Protein AF-A0A484F8A1-F1 (afdb_monomer)

Solvent-accessible surface area (backbone atoms only — not comparable to full-atom values): 13720 Å² total; per-residue (Å²): 109,64,67,58,52,52,53,48,38,52,53,47,53,49,51,36,53,50,44,51,51,52,30,53,51,51,46,53,51,48,52,54,50,52,56,52,50,51,54,60,53,71,74,47,90,86,68,58,71,67,58,56,51,26,51,52,51,24,50,52,27,41,50,55,15,43,53,35,31,53,59,48,68,57,75,81,85,77,60,71,76,78,63,71,55,65,76,72,54,95,86,49,52,84,75,44,40,72,45,35,31,24,49,88,46,28,66,60,50,51,51,50,49,26,51,75,77,43,76,60,70,64,82,82,52,72,68,50,40,54,50,37,40,50,39,26,57,48,14,41,51,35,42,55,28,44,55,32,42,52,53,18,49,53,26,43,52,53,18,58,48,35,48,53,53,48,49,51,52,53,52,52,54,50,52,55,57,51,48,55,72,71,68,75,62,77,72,80,72,89,57,76,66,61,58,61,52,56,55,54,54,59,69,71,39,96,69,71,70,62,64,80,80,72,61,91,80,69,82,89,78,80,86,78,82,82,76,85,86,84,81,89,77,91,76,135

Structure (mmCIF, N/CA/C/O backbone):
data_AF-A0A484F8A1-F1
#
_entry.id   AF-A0A484F8A1-F1
#
loop_
_atom_site.group_PDB
_atom_site.id
_atom_site.type_symbol
_atom_site.label_atom_id
_atom_site.label_alt_id
_atom_site.label_comp_id
_atom_site.label_asym_id
_atom_site.label_entity_id
_atom_site.label_seq_id
_atom_site.pdbx_PDB_ins_code
_atom_site.Cartn_x
_atom_site.Cartn_y
_atom_site.Cartn_z
_atom_site.occupancy
_atom_site.B_iso_or_equiv
_atom_site.auth_seq_id
_atom_site.auth_comp_id
_atom_site.auth_asym_id
_atom_site.auth_atom_id
_atom_site.pdbx_PDB_model_num
ATOM 1 N N . MET A 1 1 ? -21.074 -7.058 22.975 1.00 90.38 1 MET A N 1
ATOM 2 C CA . MET A 1 1 ? -20.179 -5.948 22.570 1.00 90.38 1 MET A CA 1
ATOM 3 C C . MET A 1 1 ? -18.724 -6.380 22.478 1.00 90.38 1 MET A C 1
ATOM 5 O O . MET A 1 1 ? -18.121 -6.195 21.430 1.00 90.38 1 MET A O 1
ATOM 9 N N . ARG A 1 2 ? -18.159 -6.974 23.534 1.00 92.31 2 ARG A N 1
ATOM 10 C CA . ARG A 1 2 ? -16.760 -7.423 23.547 1.00 92.31 2 ARG A CA 1
ATOM 11 C C . ARG A 1 2 ? -16.376 -8.299 22.351 1.00 92.31 2 ARG A C 1
ATOM 13 O O . ARG A 1 2 ? -15.391 -8.006 21.684 1.00 92.31 2 ARG A O 1
ATOM 20 N N . ASP A 1 3 ? -17.181 -9.309 22.032 1.00 93.75 3 ASP A N 1
ATOM 21 C CA . ASP A 1 3 ? -16.898 -10.210 20.903 1.00 93.75 3 ASP A CA 1
ATOM 22 C C . ASP A 1 3 ? -16.851 -9.468 19.564 1.00 93.75 3 ASP A C 1
ATOM 24 O O . ASP A 1 3 ? -15.977 -9.720 18.740 1.00 93.75 3 ASP A O 1
ATOM 28 N N . PHE A 1 4 ? -17.739 -8.488 19.374 1.00 93.62 4 PHE A N 1
ATOM 29 C CA . PHE A 1 4 ? -17.747 -7.628 18.191 1.00 93.62 4 PHE A CA 1
ATOM 30 C C . PHE A 1 4 ? -16.457 -6.805 18.078 1.00 93.62 4 PHE A C 1
ATOM 32 O O . PHE A 1 4 ? -15.858 -6.734 17.002 1.00 93.62 4 PHE A O 1
ATOM 39 N N . LEU A 1 5 ? -15.990 -6.216 19.185 1.00 95.25 5 LEU A N 1
ATOM 40 C CA . LEU A 1 5 ? -14.725 -5.478 19.213 1.00 95.25 5 LEU A CA 1
ATOM 41 C C . LEU A 1 5 ? -13.543 -6.399 18.894 1.00 95.25 5 LEU A C 1
ATOM 43 O O . LEU A 1 5 ? -12.718 -6.047 18.055 1.00 95.25 5 LEU A O 1
ATOM 47 N N . TYR A 1 6 ? -13.490 -7.600 19.475 1.00 96.38 6 TYR A N 1
ATOM 48 C CA . TYR A 1 6 ? -12.442 -8.580 19.164 1.00 96.38 6 TYR A CA 1
ATOM 49 C C . TYR A 1 6 ? -12.437 -9.001 17.690 1.00 96.38 6 TYR A C 1
ATOM 51 O O . TYR A 1 6 ? -11.374 -9.049 17.068 1.00 96.38 6 TYR A O 1
ATOM 59 N N . GLN A 1 7 ? -13.605 -9.275 17.108 1.00 96.38 7 GLN A N 1
ATOM 60 C CA . GLN A 1 7 ? -13.716 -9.620 15.688 1.00 96.38 7 GLN A CA 1
ATOM 61 C C . GLN A 1 7 ? -13.251 -8.466 14.794 1.00 96.38 7 GLN A C 1
ATOM 63 O O . GLN A 1 7 ? -12.447 -8.669 13.883 1.00 96.38 7 GLN A O 1
ATOM 68 N N . THR A 1 8 ? -13.695 -7.244 15.095 1.00 95.88 8 THR A N 1
ATOM 69 C CA . THR A 1 8 ? -13.302 -6.041 14.348 1.00 95.88 8 THR A CA 1
ATOM 70 C C . THR A 1 8 ? -11.795 -5.806 14.445 1.00 95.88 8 THR A C 1
ATOM 72 O O . THR A 1 8 ? -11.136 -5.553 13.436 1.00 95.88 8 THR A O 1
ATOM 75 N N . TYR A 1 9 ? -11.228 -5.948 15.643 1.00 96.75 9 TYR A N 1
ATOM 76 C CA . TYR A 1 9 ? -9.794 -5.833 15.884 1.00 96.75 9 TYR A CA 1
ATOM 77 C C . TYR A 1 9 ? -8.986 -6.825 15.041 1.00 96.75 9 TYR A C 1
ATOM 79 O O . TYR A 1 9 ? -8.066 -6.418 14.327 1.00 96.75 9 TYR A O 1
ATOM 87 N N . ASN A 1 10 ? -9.366 -8.105 15.058 1.00 96.69 10 ASN A N 1
ATOM 88 C CA . ASN A 1 10 ? -8.693 -9.144 14.278 1.00 96.69 10 ASN A CA 1
ATOM 89 C C . ASN A 1 10 ? -8.790 -8.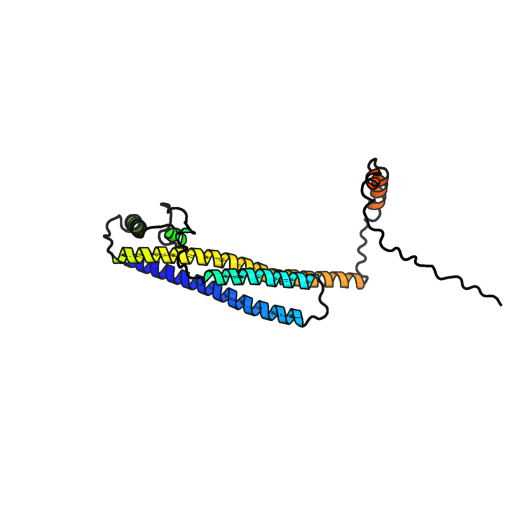881 12.771 1.00 96.69 10 ASN A C 1
ATOM 91 O O . ASN A 1 10 ? -7.785 -8.986 12.066 1.00 96.69 10 ASN A O 1
ATOM 95 N N . MET A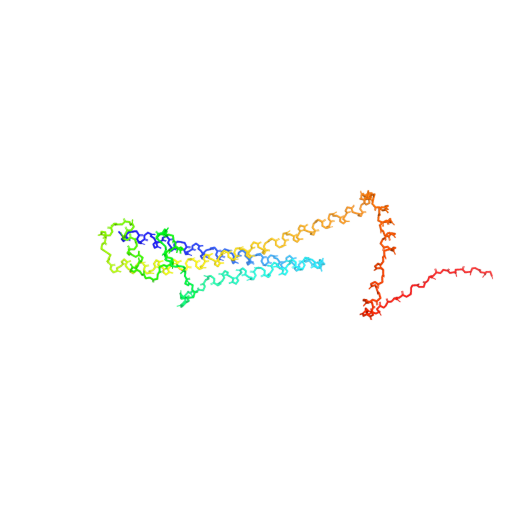 1 11 ? -9.959 -8.456 12.285 1.00 96.56 11 MET A N 1
ATOM 96 C CA . MET A 1 11 ? -10.142 -8.089 10.881 1.00 96.56 11 MET A CA 1
ATOM 97 C C . MET A 1 11 ? -9.236 -6.911 10.479 1.00 96.56 11 MET A C 1
ATOM 99 O O . MET A 1 11 ? -8.653 -6.911 9.394 1.00 96.56 11 MET A O 1
ATOM 103 N N . ILE A 1 12 ? -9.086 -5.897 11.335 1.00 96.12 12 ILE A N 1
ATOM 104 C CA . ILE A 1 12 ? -8.202 -4.754 11.060 1.00 96.12 12 ILE A CA 1
ATOM 105 C C . ILE A 1 12 ? -6.734 -5.190 11.049 1.00 96.12 12 ILE A C 1
ATOM 107 O O . ILE A 1 12 ? -5.985 -4.769 10.165 1.00 96.12 12 ILE A O 1
ATOM 111 N N . LEU A 1 13 ? -6.319 -6.050 11.984 1.00 95.38 13 LEU A N 1
ATOM 112 C CA . LEU A 1 13 ? -4.965 -6.608 11.994 1.00 95.38 13 LEU A CA 1
ATOM 113 C C . LEU A 1 13 ? -4.663 -7.412 10.727 1.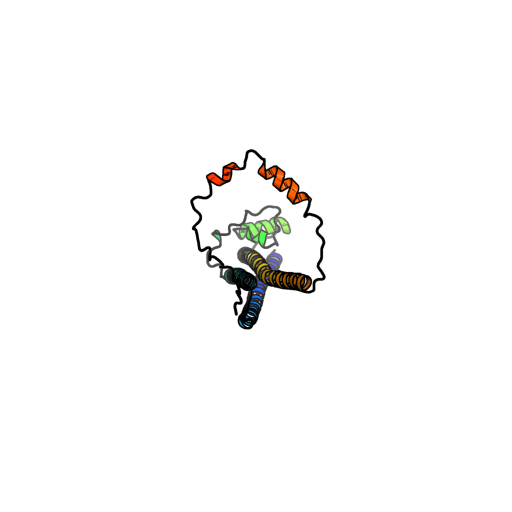00 95.38 13 LEU A C 1
ATOM 115 O O . LEU A 1 13 ? -3.574 -7.289 10.165 1.00 95.38 13 LEU A O 1
ATOM 119 N N . GLU A 1 14 ? -5.616 -8.205 10.247 1.00 96.44 14 GLU A N 1
ATOM 120 C CA . GLU A 1 14 ? -5.471 -8.940 8.991 1.00 96.44 14 GLU A CA 1
ATOM 121 C C . GLU A 1 14 ? -5.297 -7.988 7.801 1.00 96.44 14 GLU A C 1
ATOM 123 O O . GLU A 1 14 ? -4.363 -8.142 7.009 1.00 96.44 14 GLU A O 1
ATOM 128 N N . ARG A 1 15 ? -6.120 -6.934 7.719 1.00 93.88 15 ARG A N 1
ATOM 129 C CA . ARG A 1 15 ? -5.983 -5.901 6.677 1.00 93.88 15 ARG A CA 1
ATOM 130 C C . ARG A 1 15 ? -4.640 -5.173 6.751 1.00 93.88 15 ARG A C 1
ATOM 132 O O . ARG A 1 15 ? -4.076 -4.841 5.708 1.00 93.88 15 ARG A O 1
ATOM 139 N N . LEU A 1 16 ? -4.105 -4.957 7.952 1.00 93.81 16 LEU A N 1
ATOM 140 C CA . LEU A 1 16 ? -2.781 -4.363 8.144 1.00 93.81 16 LEU A CA 1
ATOM 141 C C . LEU A 1 16 ? -1.675 -5.260 7.582 1.00 93.81 16 LEU A C 1
ATOM 143 O O . LEU A 1 16 ? -0.852 -4.789 6.794 1.00 93.81 16 LEU A O 1
ATOM 147 N N . ARG A 1 17 ? -1.700 -6.554 7.921 1.00 94.56 17 ARG A N 1
ATOM 148 C CA . ARG A 1 17 ? -0.752 -7.552 7.395 1.00 94.56 17 ARG A CA 1
ATOM 149 C C . ARG A 1 17 ? -0.836 -7.658 5.876 1.00 94.56 17 ARG A C 1
ATOM 151 O O . ARG A 1 17 ? 0.187 -7.724 5.201 1.00 94.56 17 ARG A O 1
ATOM 158 N N . TYR A 1 18 ? -2.047 -7.619 5.325 1.00 94.00 18 TYR A N 1
ATOM 159 C CA . TYR A 1 18 ? -2.260 -7.638 3.882 1.00 94.00 18 TYR A CA 1
ATOM 160 C C . TYR A 1 18 ? -1.671 -6.399 3.186 1.00 94.00 18 TYR A C 1
ATOM 162 O O . TYR A 1 18 ? -1.029 -6.525 2.142 1.00 94.00 18 TYR A O 1
ATOM 170 N N . ALA A 1 19 ? -1.829 -5.205 3.769 1.00 92.00 19 ALA A N 1
ATOM 171 C CA . ALA A 1 19 ? -1.222 -3.983 3.239 1.00 92.00 19 ALA A CA 1
ATOM 172 C C . ALA A 1 19 ? 0.319 -4.037 3.260 1.00 92.00 19 ALA A C 1
ATOM 174 O O . ALA A 1 19 ? 0.970 -3.585 2.318 1.00 92.00 19 ALA A O 1
ATOM 175 N N . GLU A 1 20 ? 0.917 -4.621 4.299 1.00 92.38 20 GLU A N 1
ATOM 176 C CA . GLU A 1 20 ? 2.369 -4.832 4.370 1.00 92.38 20 GLU A CA 1
ATOM 177 C C . GLU A 1 20 ? 2.848 -5.843 3.326 1.00 92.38 20 GLU A C 1
ATOM 179 O O . GLU A 1 20 ? 3.791 -5.559 2.587 1.00 92.38 20 GLU A O 1
ATOM 184 N N . ALA A 1 21 ? 2.147 -6.972 3.191 1.00 96.00 21 ALA A N 1
ATOM 185 C CA . ALA A 1 21 ? 2.465 -7.997 2.204 1.00 96.00 21 ALA A CA 1
ATOM 186 C C . ALA A 1 21 ? 2.446 -7.447 0.767 1.00 96.00 21 ALA A C 1
ATOM 188 O O . ALA A 1 21 ? 3.351 -7.747 -0.012 1.00 96.00 21 ALA A O 1
ATOM 189 N N . LYS A 1 22 ? 1.473 -6.589 0.421 1.00 93.75 22 LYS A N 1
ATOM 190 C CA . LYS A 1 22 ? 1.425 -5.926 -0.897 1.00 93.75 22 LYS A CA 1
ATOM 191 C C . LYS A 1 22 ? 2.687 -5.128 -1.198 1.00 93.75 22 LYS A C 1
ATOM 193 O O . LYS A 1 22 ? 3.244 -5.263 -2.285 1.00 93.75 22 LYS A O 1
ATOM 198 N N . ASN A 1 23 ? 3.142 -4.311 -0.252 1.00 94.62 23 ASN A N 1
ATOM 199 C CA . ASN A 1 23 ? 4.334 -3.492 -0.460 1.00 94.62 23 ASN A CA 1
ATOM 200 C C . ASN A 1 23 ? 5.599 -4.344 -0.548 1.00 94.62 23 ASN A C 1
ATOM 202 O O . ASN A 1 23 ? 6.454 -4.058 -1.383 1.00 94.62 23 ASN A O 1
ATOM 206 N N . THR A 1 24 ? 5.693 -5.425 0.232 1.00 96.69 24 THR A N 1
ATOM 207 C CA . THR A 1 24 ? 6.789 -6.396 0.100 1.00 96.69 24 THR A CA 1
ATOM 208 C C . THR A 1 24 ? 6.832 -6.989 -1.307 1.00 96.69 24 THR A C 1
ATOM 210 O O . THR A 1 24 ? 7.890 -6.993 -1.931 1.00 96.69 24 THR A O 1
ATOM 213 N N . ILE A 1 25 ? 5.684 -7.416 -1.845 1.00 97.38 25 ILE A N 1
ATOM 214 C CA . ILE A 1 25 ? 5.592 -7.9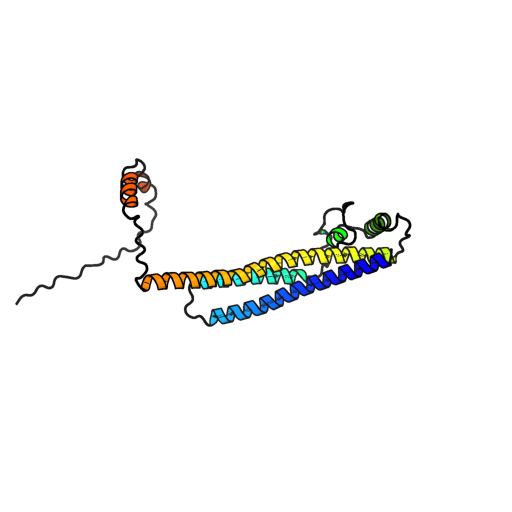67 -3.206 1.00 97.38 25 ILE A CA 1
ATOM 215 C C . ILE A 1 25 ? 6.047 -6.938 -4.248 1.00 97.38 25 ILE A C 1
ATOM 217 O O . ILE A 1 25 ? 6.819 -7.284 -5.141 1.00 97.38 25 ILE A O 1
ATOM 221 N N . ILE A 1 26 ? 5.614 -5.678 -4.126 1.00 96.75 26 ILE A N 1
ATOM 222 C CA . ILE A 1 26 ? 6.028 -4.593 -5.032 1.00 96.75 26 ILE A CA 1
ATOM 223 C C . ILE A 1 26 ? 7.549 -4.405 -4.996 1.00 96.75 26 ILE A C 1
ATOM 225 O O . ILE A 1 26 ? 8.179 -4.337 -6.051 1.00 96.75 26 ILE A O 1
ATOM 229 N N . LEU A 1 27 ? 8.153 -4.371 -3.805 1.00 97.81 27 LEU A N 1
ATOM 230 C CA . LEU A 1 27 ? 9.603 -4.227 -3.652 1.00 97.81 27 LEU A CA 1
ATOM 231 C C . LEU A 1 27 ? 10.365 -5.397 -4.280 1.00 97.81 27 LEU A C 1
ATOM 233 O O . LEU A 1 27 ? 11.326 -5.174 -5.017 1.00 97.81 27 LEU A O 1
ATOM 237 N N . THR A 1 28 ? 9.927 -6.635 -4.035 1.00 98.12 28 THR A N 1
ATOM 238 C CA . THR A 1 28 ? 10.549 -7.828 -4.624 1.00 98.12 28 THR A CA 1
ATOM 239 C C . THR A 1 28 ? 10.435 -7.819 -6.147 1.00 98.12 28 THR A C 1
ATOM 241 O O . THR A 1 28 ? 11.433 -8.030 -6.837 1.00 98.12 28 THR A O 1
ATOM 244 N N . LEU A 1 29 ? 9.244 -7.530 -6.680 1.00 97.88 29 LEU A N 1
ATOM 245 C CA . LEU A 1 29 ? 9.000 -7.474 -8.119 1.00 97.88 29 LEU A CA 1
ATOM 246 C C . LEU A 1 29 ? 9.881 -6.416 -8.793 1.00 97.88 29 LEU A C 1
ATOM 248 O O . LEU A 1 29 ? 10.571 -6.722 -9.764 1.00 97.88 29 LEU A O 1
ATOM 252 N N . LEU A 1 30 ? 9.896 -5.189 -8.268 1.00 97.69 30 LEU A N 1
ATOM 253 C CA . LEU A 1 30 ? 10.713 -4.108 -8.821 1.00 97.69 30 LEU A CA 1
ATOM 254 C C . LEU A 1 30 ? 12.208 -4.408 -8.712 1.00 97.69 30 LEU A C 1
ATOM 256 O O . LEU A 1 30 ? 12.941 -4.116 -9.652 1.00 97.69 30 LEU A O 1
ATOM 260 N N . GLY A 1 31 ? 12.659 -5.044 -7.628 1.00 97.81 31 GLY A N 1
ATOM 261 C CA . GLY A 1 31 ? 14.045 -5.495 -7.497 1.00 97.81 31 GLY A CA 1
ATOM 262 C C . GLY A 1 31 ? 14.459 -6.435 -8.633 1.00 97.81 31 GLY A C 1
ATOM 263 O O . GLY A 1 31 ? 15.474 -6.203 -9.290 1.00 97.81 31 GLY A O 1
ATOM 264 N N . VAL A 1 32 ? 13.637 -7.449 -8.926 1.00 98.06 32 VAL A N 1
ATOM 265 C CA . VAL A 1 32 ? 13.883 -8.387 -10.036 1.00 98.06 32 VAL A CA 1
ATOM 266 C C . VAL A 1 32 ? 13.851 -7.673 -11.390 1.00 98.06 32 VAL A C 1
ATOM 268 O O . VAL A 1 32 ? 14.743 -7.884 -12.216 1.00 98.06 32 VAL A O 1
ATOM 271 N N . LEU A 1 33 ? 12.860 -6.806 -11.619 1.00 97.19 33 LEU A N 1
ATOM 272 C CA . LEU A 1 33 ? 12.714 -6.079 -12.882 1.00 97.19 33 LEU A CA 1
ATOM 273 C C . LEU A 1 33 ? 13.880 -5.125 -13.144 1.00 97.19 33 LEU A C 1
ATOM 275 O O . LEU A 1 33 ? 14.366 -5.069 -14.270 1.00 97.19 33 LEU A O 1
ATOM 279 N N . ILE A 1 34 ? 14.354 -4.405 -12.126 1.00 97.69 34 ILE A N 1
ATOM 280 C CA . ILE A 1 34 ? 15.500 -3.500 -12.252 1.00 97.69 34 ILE A CA 1
ATOM 281 C C . ILE A 1 34 ? 16.753 -4.291 -12.635 1.00 97.69 34 ILE A C 1
ATOM 283 O O . ILE A 1 34 ? 17.420 -3.930 -13.603 1.00 97.69 34 ILE A O 1
ATOM 287 N N . ILE A 1 35 ? 17.045 -5.397 -11.939 1.00 97.62 35 ILE A N 1
ATOM 288 C CA . ILE A 1 35 ? 18.202 -6.253 -12.255 1.00 97.62 35 ILE A CA 1
ATOM 289 C C . ILE A 1 35 ? 18.111 -6.777 -13.695 1.00 97.62 35 ILE A C 1
ATOM 291 O O . ILE A 1 35 ? 19.091 -6.714 -14.439 1.00 97.62 35 ILE A O 1
ATOM 295 N N . GLY A 1 36 ? 16.936 -7.265 -14.107 1.00 95.69 36 GLY A N 1
ATOM 296 C CA . GLY A 1 36 ? 16.707 -7.739 -15.473 1.00 95.69 36 GLY A CA 1
ATOM 297 C C . GLY A 1 36 ? 16.887 -6.636 -16.519 1.00 95.69 36 GLY A C 1
ATOM 298 O O . GLY A 1 36 ? 17.552 -6.849 -17.532 1.00 95.69 36 GLY A O 1
ATOM 299 N N . ALA A 1 37 ? 16.358 -5.442 -16.252 1.00 93.75 37 ALA A N 1
ATOM 300 C CA . ALA A 1 37 ? 16.478 -4.297 -17.144 1.00 93.75 37 ALA A CA 1
ATOM 301 C C . ALA A 1 37 ? 17.938 -3.854 -17.316 1.00 93.75 37 ALA A C 1
ATOM 303 O O . ALA A 1 37 ? 18.346 -3.586 -18.443 1.00 93.75 37 ALA A O 1
ATOM 304 N N . PHE A 1 38 ? 18.733 -3.819 -16.240 1.00 95.12 38 PHE A N 1
ATOM 305 C CA . PHE A 1 38 ? 20.161 -3.488 -16.322 1.00 95.12 38 PHE A CA 1
ATOM 306 C C . PHE A 1 38 ? 20.946 -4.498 -17.165 1.00 95.12 38 PHE A C 1
ATOM 308 O O . PHE A 1 38 ? 21.731 -4.085 -18.014 1.00 95.12 38 PHE A O 1
ATOM 315 N N . ARG A 1 39 ? 20.684 -5.805 -17.012 1.00 94.06 39 ARG A N 1
ATOM 316 C CA . ARG A 1 39 ? 21.335 -6.840 -17.838 1.00 94.06 39 ARG A CA 1
ATOM 317 C C . ARG A 1 39 ? 21.057 -6.648 -19.329 1.00 94.06 39 ARG A C 1
ATOM 319 O O . ARG A 1 39 ? 21.987 -6.594 -20.125 1.00 94.06 39 ARG A O 1
ATOM 326 N N . ILE A 1 40 ? 19.784 -6.474 -19.694 1.00 90.62 40 ILE A N 1
ATOM 327 C CA . ILE A 1 40 ? 19.380 -6.238 -21.092 1.00 90.62 40 ILE A CA 1
ATOM 328 C C . ILE A 1 40 ? 19.993 -4.938 -21.622 1.00 90.62 40 ILE A C 1
ATOM 330 O O . ILE A 1 40 ? 20.416 -4.861 -22.779 1.00 90.62 40 ILE A O 1
ATOM 334 N N . TYR A 1 41 ? 20.026 -3.903 -20.779 1.00 89.88 41 TYR A N 1
ATOM 335 C CA . TYR A 1 41 ? 20.610 -2.624 -21.134 1.00 89.88 41 TYR A CA 1
ATOM 336 C C . TYR A 1 41 ? 22.091 -2.808 -21.494 1.00 89.88 41 TYR A C 1
ATOM 338 O O . TYR A 1 41 ? 22.468 -2.459 -22.614 1.00 89.88 41 TYR A O 1
ATOM 346 N N . ASP A 1 42 ? 22.904 -3.394 -20.615 1.00 89.94 42 ASP A N 1
ATOM 347 C CA . ASP A 1 42 ? 24.360 -3.522 -20.787 1.00 89.94 42 ASP A CA 1
ATOM 348 C C . ASP A 1 42 ? 24.784 -4.412 -21.966 1.00 89.94 42 ASP A C 1
ATOM 350 O O . ASP A 1 42 ? 25.766 -4.103 -22.641 1.00 89.94 42 ASP A O 1
ATOM 354 N N . GLU A 1 43 ? 24.015 -5.454 -22.289 1.00 89.31 43 GLU A N 1
ATOM 355 C CA . GLU A 1 43 ? 24.298 -6.364 -23.413 1.00 89.31 43 GLU A CA 1
ATOM 356 C C . GLU A 1 43 ? 24.039 -5.748 -24.804 1.00 89.31 43 GLU A C 1
ATOM 358 O O . GLU A 1 43 ? 24.362 -6.361 -25.823 1.00 89.31 43 GLU A O 1
ATOM 363 N N . THR A 1 44 ? 23.479 -4.532 -24.883 1.00 83.19 44 THR A N 1
ATOM 364 C CA . THR A 1 44 ? 23.094 -3.893 -26.153 1.00 83.19 44 THR A CA 1
ATOM 365 C C . THR A 1 44 ? 24.064 -2.756 -26.543 1.00 83.19 44 THR A C 1
ATOM 367 O O . THR A 1 44 ? 23.822 -1.596 -26.193 1.00 83.19 44 THR A O 1
ATOM 370 N N . PRO A 1 45 ? 25.147 -3.025 -27.307 1.00 72.31 45 PRO A N 1
ATOM 371 C CA . PRO A 1 45 ? 26.214 -2.050 -27.582 1.00 72.31 45 PRO A CA 1
ATOM 372 C C . PRO A 1 45 ? 25.809 -0.898 -28.520 1.00 72.31 45 PRO A C 1
ATOM 374 O O . PRO A 1 45 ? 26.381 0.186 -28.441 1.00 72.31 45 PRO A O 1
ATOM 377 N N . ALA A 1 46 ? 24.811 -1.093 -29.389 1.00 79.69 46 ALA A N 1
ATOM 378 C CA . ALA A 1 46 ? 24.329 -0.084 -30.339 1.00 79.69 46 ALA A CA 1
ATOM 379 C C . ALA A 1 46 ? 22.827 0.162 -30.142 1.00 79.69 46 ALA A C 1
ATOM 381 O O . ALA A 1 46 ? 21.978 -0.413 -30.823 1.00 79.69 46 ALA A O 1
ATOM 382 N N . ARG A 1 47 ? 22.505 1.007 -29.163 1.00 82.75 47 ARG A N 1
ATOM 383 C CA . ARG A 1 47 ? 21.136 1.253 -28.692 1.00 82.75 47 ARG A CA 1
ATOM 384 C C . ARG A 1 47 ? 20.613 2.604 -29.192 1.00 82.75 47 ARG A C 1
ATOM 386 O O . ARG A 1 47 ? 21.314 3.611 -29.077 1.00 82.75 47 ARG A O 1
ATOM 393 N N . PRO A 1 48 ? 19.398 2.653 -29.770 1.00 86.75 48 PRO A N 1
ATOM 394 C CA . PRO A 1 48 ? 18.824 3.902 -30.248 1.00 86.75 48 PRO A CA 1
ATOM 395 C C . PRO A 1 48 ? 18.486 4.808 -29.059 1.00 86.75 48 PRO A C 1
ATOM 397 O O . PRO A 1 48 ? 18.053 4.324 -28.014 1.00 86.75 48 PRO A O 1
ATOM 400 N N . LEU A 1 49 ? 18.615 6.128 -29.237 1.00 88.94 49 LEU A N 1
ATOM 401 C CA . LEU A 1 49 ? 18.347 7.126 -28.188 1.00 88.94 49 LEU A CA 1
ATOM 402 C C . LEU A 1 49 ? 16.984 6.913 -27.509 1.00 88.94 49 LEU A C 1
ATOM 404 O O . LEU A 1 49 ? 16.858 7.060 -26.297 1.00 88.94 49 LEU A O 1
ATOM 408 N N . ILE A 1 50 ? 15.976 6.512 -28.288 1.00 88.62 50 ILE A N 1
ATOM 409 C CA . ILE A 1 50 ? 14.629 6.251 -27.785 1.00 88.62 50 ILE A CA 1
ATOM 410 C C . ILE A 1 50 ? 14.593 5.110 -26.752 1.00 88.62 50 ILE A C 1
ATOM 412 O O . ILE A 1 50 ? 13.909 5.236 -25.743 1.00 88.62 50 ILE A O 1
ATOM 416 N N . ALA A 1 51 ? 15.371 4.037 -26.943 1.00 89.69 51 ALA A N 1
ATOM 417 C CA . ALA A 1 51 ? 15.446 2.929 -25.988 1.00 89.69 51 ALA A CA 1
ATOM 418 C C . ALA A 1 51 ? 16.054 3.389 -24.657 1.00 89.69 51 ALA A C 1
ATOM 420 O O . ALA A 1 51 ? 15.557 3.033 -23.591 1.00 89.69 51 ALA A O 1
ATOM 421 N N . THR A 1 52 ? 17.081 4.241 -24.721 1.00 91.44 52 THR A N 1
ATOM 422 C CA . THR A 1 52 ? 17.699 4.850 -23.539 1.00 91.44 52 THR A CA 1
ATOM 423 C C . THR A 1 52 ? 16.706 5.721 -22.770 1.00 91.44 52 THR A C 1
ATOM 425 O O . THR A 1 52 ? 16.656 5.644 -21.546 1.00 91.44 52 THR A O 1
ATOM 428 N N . ILE A 1 53 ? 15.872 6.505 -23.463 1.00 93.25 53 ILE A N 1
ATOM 429 C CA . ILE A 1 53 ? 14.828 7.323 -22.822 1.00 93.25 53 ILE A CA 1
ATOM 430 C C . ILE A 1 53 ? 13.825 6.433 -22.075 1.00 93.25 53 ILE A C 1
ATOM 432 O O . ILE A 1 53 ? 13.572 6.662 -20.893 1.00 93.25 53 ILE A O 1
ATOM 436 N N . TYR A 1 54 ? 13.299 5.388 -22.723 1.00 93.88 54 TYR A N 1
ATOM 437 C CA . TYR A 1 54 ? 12.359 4.461 -22.079 1.00 93.88 54 TYR A CA 1
ATOM 438 C C . TYR A 1 54 ? 12.979 3.740 -20.871 1.00 93.88 54 TYR A C 1
ATOM 440 O O . TYR A 1 54 ? 12.302 3.565 -19.859 1.00 93.88 54 TYR A O 1
ATOM 448 N N . PHE A 1 55 ? 14.263 3.377 -20.932 1.00 94.38 55 PHE A N 1
ATOM 449 C CA . PHE A 1 55 ? 14.981 2.787 -19.799 1.00 94.38 55 PHE A CA 1
ATOM 450 C C . PHE A 1 55 ? 15.071 3.745 -18.599 1.00 94.38 55 PHE A C 1
ATOM 452 O O . PHE A 1 55 ? 14.753 3.360 -17.473 1.00 94.38 55 PHE A O 1
ATOM 459 N N . TRP A 1 56 ? 15.429 5.013 -18.824 1.00 95.81 56 TRP A N 1
ATOM 460 C CA . TRP A 1 56 ? 15.474 6.008 -17.747 1.00 95.81 56 TRP A CA 1
ATOM 461 C C . TRP A 1 56 ? 14.094 6.308 -17.162 1.00 95.81 56 TRP A C 1
ATOM 463 O O . TRP A 1 56 ? 13.965 6.433 -15.944 1.00 95.81 56 TRP A O 1
ATOM 473 N N . CYS A 1 57 ? 13.050 6.362 -17.992 1.00 96.56 57 CYS A N 1
ATOM 474 C CA . CYS A 1 57 ? 11.674 6.489 -17.514 1.00 96.56 57 CYS A CA 1
ATOM 475 C C . CYS A 1 57 ? 11.257 5.283 -16.652 1.00 96.56 57 CYS A C 1
ATOM 477 O O . CYS A 1 57 ? 10.670 5.475 -15.586 1.00 96.56 57 CYS A O 1
ATOM 479 N N . PHE A 1 58 ? 11.607 4.057 -17.060 1.00 97.56 58 PHE A N 1
ATOM 480 C CA . PHE A 1 58 ? 11.382 2.845 -16.264 1.00 97.56 58 PHE A CA 1
ATOM 481 C C . PHE A 1 58 ? 12.058 2.940 -14.889 1.00 97.56 58 PHE A C 1
ATOM 483 O O . PHE A 1 58 ? 11.407 2.696 -13.868 1.00 97.56 58 PHE A O 1
ATOM 490 N N . LEU A 1 59 ? 13.335 3.337 -14.843 1.00 97.94 59 LEU A N 1
ATOM 491 C CA . LEU A 1 59 ? 14.063 3.500 -13.582 1.00 97.94 59 LEU A CA 1
ATOM 492 C C . LEU A 1 59 ? 13.436 4.579 -12.699 1.00 97.94 59 LEU A C 1
ATOM 494 O O . LEU A 1 59 ? 13.245 4.353 -11.506 1.00 97.94 59 LEU A O 1
ATOM 498 N N . PHE A 1 60 ? 13.066 5.721 -13.278 1.00 98.12 60 PHE A N 1
ATOM 499 C CA . PHE A 1 60 ? 12.439 6.819 -12.547 1.00 98.12 60 PHE A CA 1
ATOM 500 C C . PHE A 1 60 ? 11.145 6.378 -11.846 1.00 98.12 60 PHE A C 1
ATOM 502 O O . PHE A 1 60 ? 11.012 6.547 -10.632 1.00 98.12 60 PHE A O 1
ATOM 509 N N . PHE A 1 61 ? 10.218 5.745 -12.573 1.00 98.19 61 PHE A N 1
ATOM 510 C CA . PHE A 1 61 ? 8.975 5.245 -11.976 1.00 98.19 61 PHE A CA 1
ATOM 511 C C . PHE A 1 61 ? 9.216 4.113 -10.971 1.00 98.19 61 PHE A C 1
ATOM 513 O O . PHE A 1 61 ? 8.544 4.065 -9.940 1.00 98.19 61 PHE A O 1
ATOM 520 N N . SER A 1 62 ? 10.201 3.245 -11.218 1.00 98.00 62 SER A N 1
ATOM 521 C CA . SER A 1 62 ? 10.565 2.177 -10.278 1.00 98.00 62 SER A CA 1
ATOM 522 C C . SER A 1 62 ? 11.082 2.739 -8.952 1.00 98.00 62 SER A C 1
ATOM 524 O O . SER A 1 62 ? 10.686 2.267 -7.889 1.00 98.00 62 SER A O 1
ATOM 526 N N . VAL A 1 63 ? 11.911 3.787 -8.991 1.00 98.12 63 VAL A N 1
ATOM 527 C CA . VAL A 1 63 ? 12.399 4.469 -7.782 1.00 98.12 63 VAL A CA 1
ATOM 528 C C . VAL A 1 63 ? 11.246 5.120 -7.018 1.00 98.12 63 VAL A C 1
ATOM 530 O O . VAL A 1 63 ? 11.152 4.933 -5.806 1.00 98.12 63 VAL A O 1
ATOM 533 N N . LEU A 1 64 ? 10.330 5.819 -7.700 1.00 98.00 64 LEU A N 1
ATOM 534 C CA . LEU A 1 64 ? 9.143 6.399 -7.053 1.00 98.00 64 LEU A CA 1
ATOM 535 C C . LEU A 1 64 ? 8.273 5.332 -6.377 1.00 98.00 64 LEU A C 1
ATOM 537 O O . LEU A 1 64 ? 7.812 5.531 -5.250 1.00 98.00 64 LEU A O 1
ATOM 541 N N . ALA A 1 65 ? 8.076 4.188 -7.032 1.00 97.75 65 ALA A N 1
ATOM 542 C CA . ALA A 1 65 ? 7.333 3.069 -6.468 1.00 97.75 65 ALA A CA 1
ATOM 543 C C . ALA A 1 65 ? 8.031 2.481 -5.230 1.00 97.75 65 ALA A C 1
ATOM 545 O O . ALA A 1 65 ? 7.381 2.300 -4.200 1.00 97.75 65 ALA A O 1
ATOM 546 N N . ILE A 1 66 ? 9.349 2.249 -5.296 1.00 97.81 66 ILE A N 1
ATOM 547 C CA . ILE A 1 66 ? 10.153 1.726 -4.179 1.00 97.81 66 ILE A CA 1
ATOM 548 C C . ILE A 1 66 ? 10.116 2.678 -2.987 1.00 97.81 66 ILE A C 1
ATOM 550 O O . ILE A 1 66 ? 9.837 2.244 -1.871 1.00 97.81 66 ILE A O 1
ATOM 554 N N . VAL A 1 67 ? 10.361 3.972 -3.206 1.00 97.19 67 VAL A N 1
ATOM 555 C CA . VAL A 1 67 ? 10.331 4.979 -2.135 1.00 97.19 67 VAL A CA 1
ATOM 556 C C . VAL A 1 67 ? 8.955 4.998 -1.475 1.00 97.19 67 VAL A C 1
ATOM 558 O O . VAL A 1 67 ? 8.860 4.951 -0.250 1.00 97.19 67 VAL A O 1
ATOM 561 N N . THR A 1 68 ? 7.884 4.979 -2.271 1.00 95.38 68 THR A N 1
ATOM 562 C CA . THR A 1 68 ? 6.508 4.961 -1.755 1.00 95.38 68 THR A CA 1
ATOM 563 C C . THR A 1 68 ? 6.224 3.687 -0.946 1.00 95.38 68 THR A C 1
ATOM 565 O O . THR A 1 68 ? 5.729 3.769 0.179 1.00 95.38 68 THR A O 1
ATOM 568 N N . ALA A 1 69 ? 6.602 2.511 -1.454 1.00 95.69 69 ALA A N 1
ATOM 569 C CA . ALA A 1 69 ? 6.441 1.238 -0.750 1.00 95.69 69 ALA A CA 1
ATOM 570 C C . ALA A 1 69 ? 7.246 1.195 0.565 1.00 95.69 69 ALA A C 1
ATOM 572 O O . ALA A 1 69 ? 6.718 0.777 1.595 1.00 95.69 69 ALA A O 1
ATOM 573 N N . LEU A 1 70 ? 8.485 1.701 0.569 1.00 95.06 70 LEU A N 1
ATOM 574 C CA . LEU A 1 70 ? 9.318 1.810 1.771 1.00 95.06 70 LEU A CA 1
ATOM 575 C C . LEU A 1 70 ? 8.722 2.776 2.798 1.00 95.06 70 LEU A C 1
ATOM 577 O O . LEU A 1 70 ? 8.666 2.450 3.985 1.00 95.06 70 LEU A O 1
ATOM 581 N N . THR A 1 71 ? 8.205 3.929 2.363 1.00 92.00 71 THR A N 1
ATOM 582 C CA . THR A 1 71 ? 7.542 4.876 3.278 1.00 92.00 71 THR A CA 1
ATOM 583 C C . THR A 1 71 ? 6.318 4.260 3.958 1.00 92.00 71 THR A C 1
ATOM 585 O O . THR A 1 71 ? 6.016 4.598 5.103 1.00 92.00 71 THR A O 1
ATOM 588 N N . SER A 1 72 ? 5.658 3.285 3.321 1.00 90.12 72 SER A N 1
ATOM 589 C CA . SER A 1 72 ? 4.543 2.554 3.927 1.00 90.12 72 SER A CA 1
ATOM 590 C C . SER A 1 72 ? 4.961 1.657 5.104 1.00 90.12 72 SER A C 1
ATOM 592 O O . SER A 1 72 ? 4.121 1.344 5.954 1.00 90.12 72 SER A O 1
ATOM 594 N N . PHE A 1 73 ? 6.233 1.260 5.206 1.00 89.25 73 PHE A N 1
ATOM 595 C CA . PHE A 1 73 ? 6.749 0.509 6.359 1.00 89.25 73 PHE A CA 1
ATOM 596 C C . PHE A 1 73 ? 7.093 1.395 7.555 1.00 89.25 73 PHE A C 1
ATOM 598 O O . PHE A 1 73 ? 7.250 0.886 8.664 1.00 89.25 73 PHE A O 1
ATOM 605 N N . MET A 1 74 ? 7.179 2.714 7.365 1.00 87.19 74 MET A N 1
ATOM 606 C CA . MET A 1 74 ? 7.631 3.615 8.415 1.00 87.19 74 MET A CA 1
ATOM 607 C C . MET A 1 74 ? 6.640 3.620 9.600 1.00 87.19 74 MET A C 1
ATOM 609 O O . MET A 1 74 ? 5.453 3.946 9.420 1.00 87.19 74 MET A O 1
ATOM 613 N N . PRO A 1 75 ? 7.091 3.263 10.821 1.00 76.19 75 PRO A N 1
ATOM 614 C CA . PRO A 1 75 ? 6.228 3.217 11.993 1.00 76.19 75 PRO A CA 1
ATOM 615 C C . PRO A 1 75 ? 5.684 4.612 12.299 1.00 76.19 75 PRO A C 1
ATOM 617 O O . PRO A 1 75 ? 6.362 5.629 12.144 1.00 76.19 75 PRO A O 1
ATOM 620 N N . ASN A 1 76 ? 4.416 4.679 12.700 1.00 68.38 76 ASN A N 1
ATOM 621 C CA . ASN A 1 76 ? 3.735 5.947 12.922 1.00 68.38 76 ASN A CA 1
ATOM 622 C C . ASN A 1 76 ? 4.048 6.483 14.325 1.00 68.38 76 ASN A C 1
ATOM 624 O O . ASN A 1 76 ? 3.231 6.352 15.230 1.00 68.38 76 ASN A O 1
ATOM 628 N N . ILE A 1 77 ? 5.247 7.039 14.527 1.00 58.44 77 ILE A N 1
ATOM 629 C CA . ILE A 1 77 ? 5.707 7.343 15.890 1.00 58.44 77 ILE A CA 1
ATOM 630 C C . ILE A 1 77 ? 4.951 8.545 16.488 1.00 58.44 77 ILE A C 1
ATOM 632 O O . ILE A 1 77 ? 4.644 8.500 17.671 1.00 58.44 77 ILE A O 1
ATOM 636 N N . LYS A 1 78 ? 4.574 9.585 15.720 1.00 55.91 78 LYS A N 1
ATOM 637 C CA . LYS A 1 78 ? 3.809 10.754 16.243 1.00 55.91 78 LYS A CA 1
ATOM 638 C C . LYS A 1 78 ? 2.941 11.507 15.213 1.00 55.91 78 LYS A C 1
ATOM 640 O O . LYS A 1 78 ? 2.367 12.540 15.535 1.00 55.91 78 LYS A O 1
ATOM 645 N N . LEU A 1 79 ? 2.805 11.018 13.977 1.00 54.72 79 LEU A N 1
ATOM 646 C CA . LEU A 1 79 ? 2.151 11.746 12.869 1.00 54.72 79 LEU A CA 1
ATOM 647 C C . LEU A 1 79 ? 0.610 11.652 12.861 1.00 54.72 79 LEU A C 1
ATOM 649 O O . LEU A 1 79 ? -0.025 12.005 11.871 1.00 54.72 79 LEU A O 1
ATOM 653 N N . GLN A 1 80 ? -0.008 11.190 13.951 1.00 55.31 80 GLN A N 1
ATOM 654 C CA . GLN A 1 80 ? -1.454 10.941 14.028 1.00 55.31 80 GLN A CA 1
ATOM 655 C C . GLN A 1 80 ? -2.291 12.208 13.774 1.00 55.31 80 GLN A C 1
ATOM 657 O O . GLN A 1 80 ? -3.350 12.120 13.167 1.00 55.31 80 GLN A O 1
ATOM 662 N N . TYR A 1 81 ? -1.777 13.382 14.151 1.00 55.41 81 TYR A N 1
ATOM 663 C CA . TYR A 1 81 ? -2.457 14.668 13.967 1.00 55.41 81 TYR A CA 1
ATOM 664 C C . TYR A 1 81 ? -2.421 15.205 12.530 1.00 55.41 81 TYR A C 1
ATOM 666 O O . TYR A 1 81 ? -3.259 16.022 12.163 1.00 55.41 81 TYR A O 1
ATOM 674 N N . LEU A 1 82 ? -1.464 14.763 11.707 1.00 54.69 82 LEU A N 1
ATOM 675 C CA . LEU A 1 82 ? -1.289 15.285 10.345 1.00 54.69 82 LEU A CA 1
ATOM 676 C C . LEU A 1 82 ? -2.223 14.621 9.327 1.00 54.69 82 LEU A C 1
ATOM 678 O O . LEU A 1 82 ? -2.444 15.162 8.249 1.00 54.69 82 LEU A O 1
ATOM 682 N N . TYR A 1 83 ? -2.813 13.482 9.687 1.00 58.00 83 TYR A N 1
ATOM 683 C CA . TYR A 1 83 ? -3.796 12.773 8.872 1.00 58.00 83 TYR A CA 1
ATOM 684 C C . TYR A 1 83 ? -5.170 12.863 9.523 1.00 58.00 83 TYR A C 1
ATOM 686 O O . TYR A 1 83 ? -5.806 11.837 9.765 1.00 58.00 83 TYR A O 1
ATOM 694 N N . LYS A 1 84 ? -5.616 14.088 9.837 1.00 59.84 84 LYS A N 1
ATOM 695 C CA . LYS A 1 84 ? -6.972 14.301 10.337 1.00 59.84 84 LYS A CA 1
ATOM 696 C C . LYS A 1 84 ? -7.954 13.901 9.236 1.00 59.84 84 LYS A C 1
ATOM 698 O O . LYS A 1 84 ? -8.123 14.592 8.233 1.00 59.84 84 LYS A O 1
ATOM 703 N N . THR A 1 85 ? -8.524 12.717 9.392 1.00 65.94 85 THR A N 1
ATOM 704 C CA . THR A 1 85 ? -9.627 12.227 8.574 1.00 65.94 85 THR A CA 1
ATOM 705 C C . THR A 1 85 ? -10.868 13.071 8.854 1.00 65.94 85 THR A C 1
ATOM 707 O O . THR A 1 85 ? -10.975 13.684 9.913 1.00 65.94 85 THR A O 1
ATOM 710 N N . LYS A 1 86 ? -11.790 13.136 7.888 1.00 79.19 86 LYS A N 1
ATOM 711 C CA . LYS A 1 86 ? -13.078 13.830 8.055 1.00 79.19 86 LYS A CA 1
ATOM 712 C C . LYS A 1 86 ? -13.795 13.331 9.310 1.00 79.19 86 LYS A C 1
ATOM 714 O O . LYS A 1 86 ? -13.625 12.167 9.664 1.00 79.19 86 LYS A O 1
ATOM 719 N N . ASP A 1 87 ? -14.620 14.182 9.909 1.00 84.62 87 ASP A N 1
ATOM 720 C CA . ASP A 1 87 ? -15.417 13.807 11.076 1.00 84.62 87 ASP A CA 1
ATOM 721 C C . ASP A 1 87 ? -16.333 12.602 10.761 1.00 84.62 87 ASP A C 1
ATOM 723 O O . ASP A 1 87 ? -16.774 12.445 9.610 1.00 84.62 87 ASP A O 1
ATOM 727 N N . PRO A 1 88 ? -16.595 11.725 11.748 1.00 85.81 88 PRO A N 1
ATOM 728 C CA . PRO A 1 88 ? -17.455 10.564 11.564 1.00 85.81 88 PRO A CA 1
ATOM 729 C C . PRO A 1 88 ? -18.893 10.993 11.241 1.00 85.81 88 PRO A C 1
ATOM 731 O O . PRO A 1 88 ? -19.460 11.880 11.882 1.00 85.81 88 PRO A O 1
ATOM 734 N N . LEU A 1 89 ? -19.491 10.346 10.243 1.00 87.12 89 LEU A N 1
ATOM 735 C CA . LEU A 1 89 ? -20.870 10.572 9.811 1.00 87.12 89 LEU A CA 1
ATOM 736 C C . LEU A 1 89 ? -21.802 9.485 10.369 1.00 87.12 89 LEU A C 1
ATOM 738 O O . LEU A 1 89 ? -21.374 8.345 10.529 1.00 87.12 89 LEU A O 1
ATOM 742 N N . PRO A 1 90 ? -23.102 9.762 10.579 1.00 84.94 90 PRO A N 1
ATOM 743 C CA . PRO A 1 90 ? -24.056 8.741 11.030 1.00 84.94 90 PRO A CA 1
ATOM 744 C C . PRO A 1 90 ? -24.206 7.549 10.071 1.00 84.94 90 PRO A C 1
ATOM 746 O O . PRO A 1 90 ? -24.572 6.458 10.493 1.00 84.94 90 PRO A O 1
ATOM 749 N N . SER A 1 91 ? -23.930 7.749 8.779 1.00 88.50 91 SER A N 1
ATOM 750 C CA . SER A 1 91 ? -23.960 6.706 7.745 1.00 88.50 91 SER A CA 1
ATOM 751 C C . SER A 1 91 ? -22.668 5.888 7.655 1.00 88.50 91 SER A C 1
ATOM 753 O O . SER A 1 91 ? -22.579 4.962 6.844 1.00 88.50 91 SER A O 1
ATOM 755 N N . ASP A 1 92 ? -21.649 6.222 8.447 1.00 90.56 92 ASP A N 1
ATOM 756 C CA . ASP A 1 92 ? -20.373 5.529 8.409 1.00 90.56 92 ASP A CA 1
ATOM 757 C C . ASP A 1 92 ? -20.491 4.119 9.002 1.00 90.56 92 ASP A C 1
ATOM 759 O O . ASP A 1 92 ? -20.868 3.911 10.153 1.00 90.56 92 ASP A O 1
ATOM 763 N N . SER A 1 93 ? -20.092 3.117 8.218 1.00 92.56 93 SER A N 1
ATOM 764 C CA . SER A 1 93 ? -19.886 1.760 8.729 1.00 92.56 93 SER A CA 1
ATOM 765 C C . SER A 1 93 ? -18.884 1.736 9.890 1.00 92.56 93 SER A C 1
ATOM 767 O O . SER A 1 93 ? -17.709 2.045 9.710 1.00 92.56 93 SER A O 1
ATOM 769 N N . LEU A 1 94 ? -19.329 1.247 11.046 1.00 93.44 94 LEU A N 1
ATOM 770 C CA . LEU A 1 94 ? -18.502 1.056 12.244 1.00 93.44 94 LEU A CA 1
ATOM 771 C C . LEU A 1 94 ? -17.533 -0.135 12.148 1.00 93.44 94 LEU A C 1
ATOM 773 O O . LEU A 1 94 ? -16.810 -0.408 13.091 1.00 93.44 94 LEU A O 1
ATOM 777 N N . ILE A 1 95 ? -17.527 -0.869 11.033 1.00 93.50 95 ILE A N 1
ATOM 778 C CA . ILE A 1 95 ? -16.650 -2.031 10.819 1.00 93.50 95 ILE A CA 1
ATOM 779 C C . ILE A 1 95 ? -15.547 -1.682 9.809 1.00 93.50 95 ILE A C 1
ATOM 781 O O . ILE A 1 95 ? -14.433 -2.200 9.866 1.00 93.50 95 ILE A O 1
ATOM 785 N N . TYR A 1 96 ? -15.833 -0.792 8.859 1.00 93.50 96 TYR A N 1
ATOM 786 C CA . TYR A 1 96 ? -14.904 -0.452 7.790 1.00 93.50 96 TYR A CA 1
ATOM 787 C C . TYR A 1 96 ? -13.770 0.457 8.296 1.00 93.50 96 TYR A C 1
ATOM 789 O O . TYR A 1 96 ? -14.021 1.570 8.745 1.00 93.50 96 TYR A O 1
ATOM 797 N N . TYR A 1 97 ? -12.510 0.010 8.196 1.00 92.38 97 TYR A N 1
ATOM 798 C CA . TYR A 1 97 ? -11.350 0.706 8.788 1.00 92.38 97 TYR A CA 1
ATOM 799 C C . TYR A 1 97 ? -11.221 2.181 8.377 1.00 92.38 97 TYR A C 1
ATOM 801 O O . TYR A 1 97 ? -10.762 2.997 9.164 1.00 92.38 97 TYR A O 1
ATOM 809 N N . GLU A 1 98 ? -11.612 2.553 7.157 1.00 92.38 98 GLU A N 1
ATOM 810 C CA . GLU A 1 98 ? -11.527 3.943 6.693 1.00 92.38 98 GLU A CA 1
ATOM 811 C C . GLU A 1 98 ? -12.484 4.857 7.462 1.00 92.38 98 GLU A C 1
ATOM 813 O O . GLU A 1 98 ? -12.161 6.004 7.754 1.00 92.38 98 GLU A O 1
ATOM 818 N N . HIS A 1 99 ? -13.650 4.332 7.826 1.00 94.44 99 HIS A N 1
ATOM 819 C CA . HIS A 1 99 ? -14.634 5.030 8.638 1.00 94.44 99 HIS A CA 1
ATOM 820 C C . HIS A 1 99 ? -14.249 5.005 10.115 1.00 94.44 99 HIS A C 1
ATOM 822 O O . HIS A 1 99 ? -14.302 6.028 10.786 1.00 94.44 99 HIS A O 1
ATOM 828 N N . VAL A 1 100 ? -13.772 3.861 10.609 1.00 93.94 100 VAL A N 1
ATOM 829 C CA . VAL A 1 100 ? -13.287 3.721 11.989 1.00 93.94 100 VAL A CA 1
ATOM 830 C C . VAL A 1 100 ? -12.093 4.645 12.264 1.00 93.94 100 VAL A C 1
ATOM 832 O O . VAL A 1 100 ? -11.962 5.184 13.360 1.00 93.94 100 VAL A O 1
ATOM 835 N N . ALA A 1 101 ? -11.245 4.895 11.263 1.00 91.94 101 ALA A N 1
ATOM 836 C CA . ALA A 1 101 ? -10.114 5.813 11.378 1.00 91.94 101 ALA A CA 1
ATOM 837 C C . ALA A 1 101 ? -10.523 7.263 11.710 1.00 91.94 101 ALA A C 1
ATOM 839 O O . ALA A 1 101 ? -9.694 7.992 12.264 1.00 91.94 101 ALA A O 1
ATOM 840 N N . LYS A 1 102 ? -11.776 7.648 11.412 1.00 91.69 102 LYS A N 1
ATOM 841 C CA . LYS A 1 102 ? -12.349 8.981 11.664 1.00 91.69 102 LYS A CA 1
ATOM 842 C C . LYS A 1 102 ? -12.609 9.280 13.132 1.00 91.69 102 LYS A C 1
ATOM 844 O O . LYS A 1 102 ? -12.643 10.443 13.509 1.00 91.69 102 LYS A O 1
ATOM 849 N N . PHE A 1 103 ? -12.789 8.254 13.959 1.00 91.44 103 PHE A N 1
ATOM 850 C CA . PHE A 1 103 ? -13.027 8.447 15.384 1.00 91.44 103 PHE A CA 1
ATOM 851 C C . PHE A 1 103 ? -11.744 8.905 16.073 1.00 91.44 103 PHE A C 1
ATOM 853 O O . PHE A 1 103 ? -10.687 8.315 15.856 1.00 91.44 103 PHE A O 1
ATOM 860 N N . ASP A 1 104 ? -11.838 9.940 16.907 1.00 88.19 104 ASP A N 1
ATOM 861 C CA . ASP A 1 104 ? -10.711 10.448 17.700 1.00 88.19 104 ASP A CA 1
ATOM 862 C C . ASP A 1 104 ? -10.612 9.781 19.071 1.00 88.19 104 ASP A C 1
ATOM 864 O O . ASP A 1 104 ? -9.514 9.508 19.557 1.00 88.19 104 ASP A O 1
ATOM 868 N N . GLU A 1 105 ? -11.756 9.460 19.674 1.00 91.25 105 GLU A N 1
ATOM 869 C CA . GLU A 1 105 ? -11.825 8.904 21.019 1.00 91.25 105 GLU A CA 1
ATOM 870 C C . GLU A 1 105 ? -12.475 7.521 21.033 1.00 91.25 105 GLU A C 1
ATOM 872 O O . GLU A 1 105 ? -13.535 7.294 20.444 1.00 91.25 105 GLU A O 1
ATOM 877 N N . ALA A 1 106 ? -11.893 6.609 21.817 1.00 94.44 106 ALA A N 1
ATOM 878 C CA . ALA A 1 106 ? -12.458 5.283 22.056 1.00 94.44 106 ALA A CA 1
ATOM 879 C C . ALA A 1 106 ? -13.893 5.351 22.601 1.00 94.44 106 ALA A C 1
ATOM 881 O O . ALA A 1 106 ? -14.740 4.551 22.213 1.00 94.44 106 ALA A O 1
ATOM 882 N N . LYS A 1 107 ? -14.191 6.341 23.456 1.00 94.62 107 LYS A N 1
ATOM 883 C CA . LYS A 1 107 ? -15.531 6.543 24.022 1.00 94.62 107 LYS A CA 1
ATOM 884 C C . LYS A 1 107 ? -16.578 6.835 22.953 1.00 94.62 107 LYS A C 1
ATOM 886 O O . LYS A 1 107 ? -17.654 6.248 22.996 1.00 94.62 107 LYS A O 1
ATOM 891 N N . GLN A 1 108 ? -16.249 7.693 21.987 1.00 94.25 108 GLN A N 1
ATOM 892 C CA . GLN A 1 108 ? -17.150 8.032 20.883 1.00 94.25 108 GLN A CA 1
ATOM 893 C C . GLN A 1 108 ? -17.453 6.800 20.026 1.00 94.25 108 GLN A C 1
ATOM 895 O O . GLN A 1 108 ? -18.607 6.539 19.696 1.00 94.25 108 GLN A O 1
ATOM 900 N N . TYR A 1 109 ? -16.426 6.007 19.721 1.00 95.38 109 TYR A N 1
ATOM 901 C CA . TYR A 1 109 ? -16.581 4.791 18.929 1.00 95.38 109 TYR A CA 1
ATOM 902 C C . TYR A 1 109 ? -17.405 3.714 19.652 1.00 95.38 109 TYR A C 1
ATOM 904 O O . TYR A 1 109 ? -18.331 3.145 19.073 1.00 95.38 109 TYR A O 1
ATOM 912 N N . VAL A 1 110 ? -17.132 3.475 20.940 1.00 96.00 110 VAL A N 1
ATOM 913 C CA . VAL A 1 110 ? -17.909 2.537 21.768 1.00 96.00 110 VAL A CA 1
ATOM 914 C C . VAL A 1 110 ? -19.365 2.985 21.893 1.00 96.00 110 VAL A C 1
ATOM 916 O O . VAL A 1 110 ? -20.264 2.158 21.748 1.00 96.00 110 VAL A O 1
ATOM 919 N N . ALA A 1 111 ? -19.615 4.280 22.106 1.00 94.19 111 ALA A N 1
ATOM 920 C CA . ALA A 1 111 ? -20.970 4.825 22.163 1.00 94.19 111 ALA A CA 1
ATOM 921 C C . ALA A 1 111 ? -21.720 4.631 20.835 1.00 94.19 111 ALA A C 1
ATOM 923 O O . ALA A 1 111 ? -22.879 4.216 20.848 1.00 94.19 111 ALA A O 1
ATOM 924 N N . ALA A 1 112 ? -21.054 4.849 19.695 1.00 93.75 112 ALA A N 1
ATOM 925 C CA . ALA A 1 112 ? -21.640 4.609 18.378 1.00 93.75 112 ALA A CA 1
ATOM 926 C C . ALA A 1 112 ? -22.005 3.128 18.172 1.00 93.75 112 ALA A C 1
ATOM 928 O O . ALA A 1 112 ? -23.115 2.828 17.738 1.00 93.75 112 ALA A O 1
ATOM 929 N N . ILE A 1 113 ? -21.121 2.197 18.550 1.00 94.69 113 ILE A N 1
ATOM 930 C CA . ILE A 1 113 ? -21.405 0.750 18.503 1.00 94.69 113 ILE A CA 1
ATOM 931 C C . ILE A 1 113 ? -22.588 0.395 19.402 1.00 94.69 113 ILE A C 1
ATOM 933 O O . ILE A 1 113 ? -23.459 -0.372 18.991 1.00 94.69 113 ILE A O 1
ATOM 937 N N . ASN A 1 114 ? -22.617 0.928 20.626 1.00 94.06 114 ASN A N 1
ATOM 938 C CA . ASN A 1 114 ? -23.673 0.631 21.587 1.00 94.06 114 ASN A CA 1
ATOM 939 C C . ASN A 1 114 ? -25.041 1.087 21.075 1.00 94.06 114 ASN A C 1
ATOM 941 O O . ASN A 1 114 ? -26.014 0.343 21.149 1.00 94.06 114 ASN A O 1
ATOM 945 N N . ASN A 1 115 ? -25.090 2.291 20.507 1.00 92.88 115 ASN A N 1
ATOM 946 C CA . ASN A 1 115 ? -26.307 2.859 19.949 1.00 92.88 115 ASN A CA 1
ATOM 947 C C . ASN A 1 115 ? -26.795 2.056 18.730 1.00 92.88 115 ASN A C 1
ATOM 949 O O . ASN A 1 115 ? -27.951 1.655 18.680 1.00 92.88 115 ASN A O 1
ATOM 953 N N . VAL A 1 116 ? -25.901 1.754 17.781 1.00 92.38 116 VAL A N 1
ATOM 954 C CA . VAL A 1 116 ? -26.277 1.129 16.500 1.00 92.38 116 VAL A CA 1
ATOM 955 C C . VAL A 1 116 ? -26.582 -0.369 16.619 1.00 92.38 116 VAL A C 1
ATOM 957 O O . VAL A 1 116 ? -27.491 -0.849 15.949 1.00 92.38 116 VAL A O 1
ATOM 960 N N . TYR A 1 117 ? -25.836 -1.123 17.433 1.00 92.44 117 TYR A N 1
ATOM 961 C CA . TYR A 1 117 ? -25.933 -2.593 17.457 1.00 92.44 117 TYR A CA 1
ATOM 962 C C . TYR A 1 117 ? -26.522 -3.178 18.742 1.00 92.44 117 TYR A C 1
ATOM 964 O O . TYR A 1 117 ? -26.876 -4.355 18.756 1.00 92.44 117 TYR A O 1
ATOM 972 N N . TYR A 1 118 ? -26.595 -2.396 19.820 1.00 92.50 118 TYR A N 1
ATOM 973 C CA . TYR A 1 118 ? -27.002 -2.882 21.142 1.00 92.50 118 TYR A CA 1
ATOM 974 C C . TYR A 1 118 ? -28.105 -2.030 21.785 1.00 92.50 118 TYR A C 1
ATOM 976 O O . TYR A 1 118 ? -28.372 -2.205 22.968 1.00 92.50 118 TYR A O 1
ATOM 984 N N . ASN A 1 119 ? -28.734 -1.105 21.046 1.00 90.75 119 ASN A N 1
ATOM 985 C CA . ASN A 1 119 ? -29.803 -0.223 21.537 1.00 90.75 119 ASN A CA 1
ATOM 986 C C . ASN A 1 119 ? -29.467 0.496 22.862 1.00 90.75 119 ASN A C 1
ATOM 988 O O . ASN A 1 119 ? -30.346 0.770 23.673 1.00 90.75 119 ASN A O 1
ATOM 992 N N . SER A 1 120 ? -28.189 0.819 23.088 1.00 88.06 120 SER A N 1
ATOM 993 C CA . SER A 1 120 ? -27.672 1.411 24.336 1.00 88.06 120 SER A CA 1
ATOM 994 C C . SER A 1 120 ? -27.793 0.538 25.597 1.00 88.06 120 SER A C 1
ATOM 996 O O . SER A 1 120 ? -27.591 1.036 26.703 1.00 88.06 120 SER A O 1
ATOM 998 N N . GLU A 1 121 ? -28.071 -0.759 25.458 1.00 86.00 121 GLU A N 1
ATOM 999 C CA . GLU A 1 121 ? -28.242 -1.683 26.588 1.00 86.00 121 GLU A CA 1
ATOM 1000 C C . GLU A 1 121 ? -26.913 -2.240 27.118 1.00 86.00 121 GLU A C 1
ATOM 1002 O O . GLU A 1 121 ? -26.825 -2.668 28.270 1.00 86.00 121 GLU A O 1
ATOM 1007 N N . ALA A 1 122 ? -25.853 -2.249 26.303 1.00 87.75 122 ALA A N 1
ATOM 1008 C CA . ALA A 1 122 ? -24.572 -2.788 26.740 1.00 87.75 122 ALA A CA 1
ATOM 1009 C C . ALA A 1 122 ? -23.837 -1.793 27.649 1.00 87.75 122 ALA A C 1
ATOM 1011 O O . ALA A 1 122 ? -23.699 -0.613 27.324 1.00 87.75 122 ALA A O 1
ATOM 1012 N N . VAL A 1 123 ? -23.300 -2.291 28.765 1.00 91.25 123 VAL A N 1
ATOM 1013 C CA . VAL A 1 123 ? -22.434 -1.524 29.670 1.00 91.25 123 VAL A CA 1
ATOM 1014 C C . VAL A 1 123 ? -20.972 -1.821 29.316 1.00 91.25 123 VAL A C 1
ATOM 1016 O O . VAL A 1 123 ? -20.488 -2.912 29.627 1.00 91.25 123 VAL A O 1
ATOM 1019 N N . PRO A 1 124 ? -20.260 -0.903 28.637 1.00 90.88 124 PRO A N 1
ATOM 1020 C CA . PRO A 1 124 ? -18.869 -1.121 28.255 1.00 90.88 124 PRO A CA 1
ATOM 1021 C C . PRO A 1 124 ? -17.940 -1.108 29.473 1.00 90.88 124 PRO A C 1
ATOM 1023 O O . PRO A 1 124 ? -17.990 -0.199 30.306 1.00 90.88 124 PRO A O 1
ATOM 1026 N N . GLY A 1 125 ? -17.062 -2.106 29.556 1.00 93.31 125 GLY A N 1
ATOM 1027 C CA . GLY A 1 125 ? -15.987 -2.163 30.546 1.00 93.31 125 GLY A CA 1
ATOM 1028 C C . GLY A 1 125 ? -14.702 -1.477 30.066 1.00 93.31 125 GLY A C 1
ATOM 1029 O O . GLY A 1 125 ? -14.557 -1.145 28.893 1.00 93.31 125 GLY A O 1
ATOM 1030 N N . ASN A 1 126 ? -13.717 -1.329 30.960 1.00 94.38 126 ASN A N 1
ATOM 1031 C CA . ASN A 1 126 ? -12.416 -0.715 30.635 1.00 94.38 126 ASN A CA 1
ATOM 1032 C C . ASN A 1 126 ? -11.714 -1.392 29.446 1.00 94.38 126 ASN A C 1
ATOM 1034 O O . ASN A 1 126 ? -11.235 -0.714 28.543 1.00 94.38 126 ASN A O 1
ATOM 1038 N N . LEU A 1 127 ? -11.747 -2.728 29.395 1.00 94.31 127 LEU A N 1
ATOM 1039 C CA . LEU A 1 127 ? -11.168 -3.502 28.294 1.00 94.31 127 LEU A CA 1
ATOM 1040 C C . LEU A 1 127 ? -11.805 -3.169 26.934 1.00 94.31 127 LEU A C 1
ATOM 1042 O O . LEU A 1 127 ? -11.124 -3.198 25.912 1.00 94.31 127 LEU A O 1
ATOM 1046 N N . ASP A 1 128 ? -13.100 -2.844 26.908 1.00 95.94 128 ASP A N 1
ATOM 1047 C CA . ASP A 1 128 ? -13.798 -2.515 25.665 1.00 95.94 128 ASP A CA 1
ATOM 1048 C C . ASP A 1 128 ? -13.304 -1.163 25.115 1.00 95.94 128 ASP A C 1
ATOM 1050 O O . ASP A 1 128 ? -13.115 -1.016 23.906 1.00 95.94 128 ASP A O 1
ATOM 1054 N N . TYR A 1 129 ? -12.997 -0.202 25.997 1.00 96.31 129 TYR A N 1
ATOM 1055 C CA . TYR A 1 129 ? -12.369 1.065 25.613 1.00 96.31 129 TYR A CA 1
ATOM 1056 C C . TYR A 1 129 ? -10.921 0.887 25.141 1.00 96.31 129 TYR A C 1
ATOM 1058 O O . TYR A 1 129 ? -10.533 1.506 24.148 1.00 96.31 129 TYR A O 1
ATOM 1066 N N . ASP A 1 130 ? -10.139 0.021 25.788 1.00 96.12 130 ASP A N 1
ATOM 1067 C CA . ASP A 1 130 ? -8.765 -0.273 25.360 1.00 96.12 130 ASP A CA 1
ATOM 1068 C C . ASP A 1 130 ? -8.741 -0.927 23.970 1.00 96.12 130 ASP A C 1
ATOM 1070 O O . ASP A 1 130 ? -7.957 -0.537 23.098 1.00 96.12 130 ASP A O 1
ATOM 1074 N N . LEU A 1 131 ? -9.645 -1.881 23.723 1.00 96.56 131 LEU A N 1
ATOM 1075 C CA . LEU A 1 131 ? -9.819 -2.499 22.406 1.00 96.56 131 LEU A CA 1
ATOM 1076 C C . LEU A 1 131 ? -10.250 -1.472 21.359 1.00 96.56 131 LEU A C 1
ATOM 1078 O O . LEU A 1 131 ? -9.677 -1.431 20.270 1.00 96.56 131 LEU A O 1
ATOM 1082 N N . ALA A 1 132 ? -11.216 -0.613 21.685 1.00 96.38 132 ALA A N 1
ATOM 1083 C CA . ALA A 1 132 ? -11.655 0.467 20.808 1.00 96.38 132 ALA A CA 1
ATOM 1084 C C . ALA A 1 132 ? -10.509 1.425 20.443 1.00 96.38 132 ALA A C 1
ATOM 1086 O O . ALA A 1 132 ? -10.344 1.761 19.269 1.00 96.38 132 ALA A O 1
ATOM 1087 N N . ALA A 1 133 ? -9.671 1.811 21.409 1.00 94.75 133 ALA A N 1
ATOM 1088 C CA . ALA A 1 133 ? -8.500 2.647 21.152 1.00 94.75 133 ALA A CA 1
ATOM 1089 C C . ALA A 1 133 ? -7.526 1.970 20.172 1.00 94.75 133 ALA A C 1
ATOM 1091 O O . ALA A 1 133 ? -7.084 2.589 19.199 1.00 94.75 133 ALA A O 1
ATOM 1092 N N . GLN A 1 134 ? -7.233 0.681 20.372 1.00 94.81 134 GLN A N 1
ATOM 1093 C CA . GLN A 1 134 ? -6.368 -0.070 19.458 1.00 94.81 134 GLN A CA 1
ATOM 1094 C C . GLN A 1 134 ? -6.978 -0.217 18.058 1.00 94.81 134 GLN A C 1
ATOM 1096 O O . GLN A 1 134 ? -6.267 -0.089 17.061 1.00 94.81 134 GLN A O 1
ATOM 1101 N N . ILE A 1 135 ? -8.287 -0.455 17.966 1.00 96.00 135 ILE A N 1
ATOM 1102 C CA . ILE A 1 135 ? -9.035 -0.536 16.706 1.00 96.00 135 ILE A CA 1
ATOM 1103 C C . ILE A 1 135 ? -8.899 0.765 15.907 1.00 96.00 135 ILE A C 1
ATOM 1105 O O . ILE A 1 135 ? -8.564 0.715 14.721 1.00 96.00 135 ILE A O 1
ATOM 1109 N N . ILE A 1 136 ? -9.089 1.921 16.548 1.00 94.31 136 ILE A N 1
ATOM 1110 C CA . ILE A 1 136 ? -8.954 3.240 15.913 1.00 94.31 136 ILE A CA 1
ATOM 1111 C C . ILE A 1 136 ? -7.517 3.456 15.415 1.00 94.31 136 ILE A C 1
ATOM 1113 O O . ILE A 1 136 ? -7.297 3.789 14.245 1.00 94.31 136 ILE A O 1
ATOM 1117 N N . LEU A 1 137 ? -6.518 3.212 16.270 1.00 91.69 137 LEU A N 1
ATOM 1118 C CA . LEU A 1 137 ? -5.101 3.398 15.931 1.00 91.69 137 LEU A CA 1
ATOM 1119 C C . LEU A 1 137 ? -4.648 2.490 14.779 1.00 91.69 137 LEU A C 1
ATOM 1121 O O . LEU A 1 137 ? -3.966 2.938 13.845 1.00 91.69 137 LEU A O 1
ATOM 1125 N N . ASN A 1 138 ? -5.054 1.223 14.813 1.00 93.56 138 ASN A N 1
ATOM 1126 C CA . ASN A 1 138 ? -4.737 0.271 13.757 1.00 93.56 138 ASN A CA 1
ATOM 1127 C C . ASN A 1 138 ? -5.477 0.621 12.463 1.00 93.56 138 ASN A C 1
ATOM 1129 O O . ASN A 1 138 ? -4.868 0.578 11.396 1.00 93.56 138 ASN A O 1
ATOM 1133 N N . SER A 1 139 ? -6.731 1.069 12.538 1.00 94.19 139 SER A N 1
ATOM 1134 C CA . SER A 1 139 ? -7.504 1.507 11.368 1.00 94.19 139 SER A CA 1
ATOM 1135 C C . SER A 1 139 ? -6.846 2.674 10.632 1.00 94.19 139 SER A C 1
ATOM 1137 O O . SER A 1 139 ? -6.698 2.631 9.409 1.00 94.19 139 SER A O 1
ATOM 1139 N N . ARG A 1 140 ? -6.353 3.677 11.369 1.00 91.38 140 ARG A N 1
ATOM 1140 C CA . ARG A 1 140 ? -5.577 4.799 10.804 1.00 91.38 140 ARG A CA 1
ATOM 1141 C C . ARG A 1 140 ? -4.303 4.317 10.115 1.00 91.38 140 ARG A C 1
ATOM 1143 O O . ARG A 1 140 ? -3.958 4.781 9.026 1.00 91.38 140 ARG A O 1
ATOM 1150 N N . SER A 1 141 ? -3.618 3.357 10.732 1.00 90.50 141 SER A N 1
ATOM 1151 C CA . SER A 1 141 ? -2.412 2.752 10.165 1.00 90.50 141 SER A CA 1
ATOM 1152 C C . SER A 1 141 ? -2.716 1.996 8.869 1.00 90.50 141 SER A C 1
ATOM 1154 O O . SER A 1 141 ? -2.013 2.195 7.877 1.00 90.50 141 SER A O 1
ATOM 1156 N N . VAL A 1 142 ? -3.790 1.198 8.843 1.00 93.44 142 VAL A N 1
ATOM 1157 C CA . VAL A 1 142 ? -4.264 0.487 7.644 1.00 93.44 142 VAL A CA 1
ATOM 1158 C C . VAL A 1 142 ? -4.619 1.467 6.533 1.00 93.44 142 VAL A C 1
ATOM 1160 O O . VAL A 1 142 ? -4.162 1.282 5.404 1.00 93.44 142 VAL A O 1
ATOM 1163 N N . TYR A 1 143 ? -5.386 2.517 6.836 1.00 92.00 143 TYR A N 1
ATOM 1164 C CA . TYR A 1 143 ? -5.796 3.517 5.852 1.00 92.00 143 TYR A CA 1
ATOM 1165 C C . TYR A 1 143 ? -4.587 4.165 5.174 1.00 92.00 143 TYR A C 1
ATOM 1167 O O . TYR A 1 143 ? -4.441 4.090 3.953 1.00 92.00 143 TYR A O 1
ATOM 1175 N N . ARG A 1 144 ? -3.654 4.706 5.965 1.00 89.38 144 ARG A N 1
ATOM 1176 C CA . ARG A 1 144 ? -2.447 5.356 5.440 1.00 89.38 144 ARG A CA 1
ATOM 1177 C C . ARG A 1 144 ? -1.611 4.407 4.580 1.00 89.38 144 ARG A C 1
ATOM 1179 O O . ARG A 1 144 ? -1.207 4.776 3.478 1.00 89.38 144 ARG A O 1
ATOM 1186 N N . LYS A 1 145 ? -1.361 3.185 5.065 1.00 91.94 145 LYS A N 1
ATOM 1187 C CA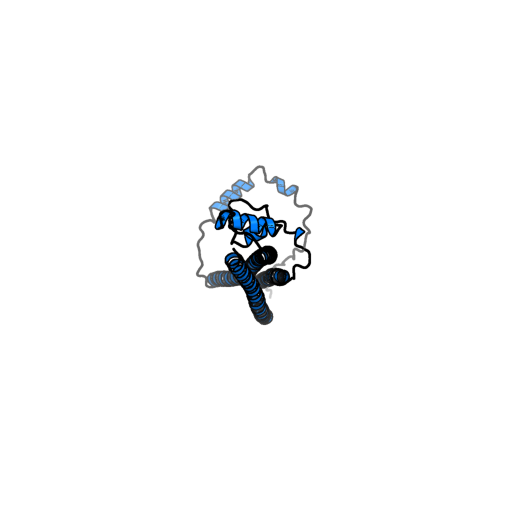 . LYS A 1 145 ? -0.593 2.183 4.309 1.00 91.94 145 LYS A CA 1
ATOM 1188 C C . LYS A 1 145 ? -1.303 1.796 3.015 1.00 91.94 145 LYS A C 1
ATOM 1190 O O . LYS A 1 145 ? -0.648 1.646 1.991 1.00 91.94 145 LYS A O 1
ATOM 1195 N N . SER A 1 146 ? -2.629 1.689 3.027 1.00 92.06 146 SER A N 1
ATOM 1196 C CA . SER A 1 146 ? -3.417 1.360 1.832 1.00 92.06 146 SER A CA 1
ATOM 1197 C C . SER A 1 146 ? -3.340 2.461 0.774 1.00 92.06 146 SER A C 1
ATOM 1199 O O . SER A 1 146 ? -3.144 2.154 -0.400 1.00 92.06 146 SER A O 1
ATOM 1201 N N . VAL A 1 147 ? -3.404 3.733 1.184 1.00 91.81 147 VAL A N 1
ATOM 1202 C CA . VAL A 1 147 ? -3.233 4.884 0.282 1.00 91.81 147 VAL A CA 1
ATOM 1203 C C . VAL A 1 147 ? -1.833 4.896 -0.340 1.00 91.81 147 VAL A C 1
ATOM 1205 O O . VAL A 1 147 ? -1.700 5.023 -1.555 1.00 91.81 147 VAL A O 1
ATOM 1208 N N . LEU A 1 148 ? -0.779 4.702 0.460 1.00 92.81 148 LEU A N 1
ATOM 1209 C CA . LEU A 1 148 ? 0.593 4.618 -0.060 1.00 92.81 148 LEU A CA 1
ATOM 1210 C C . LEU A 1 148 ? 0.776 3.420 -1.003 1.00 92.81 148 LEU A C 1
ATOM 1212 O O . LEU A 1 148 ? 1.369 3.559 -2.071 1.00 92.81 148 LEU A O 1
ATOM 1216 N N . SER A 1 149 ? 0.203 2.266 -0.654 1.00 93.31 149 SER A N 1
ATOM 1217 C CA . SER A 1 149 ? 0.243 1.063 -1.496 1.00 93.31 149 SER A CA 1
ATOM 1218 C C . SER A 1 149 ? -0.430 1.302 -2.848 1.00 93.31 149 SER A C 1
ATOM 1220 O O . SER A 1 149 ? 0.074 0.849 -3.871 1.00 93.31 149 SER A O 1
ATOM 1222 N N . TYR A 1 150 ? -1.545 2.041 -2.876 1.00 95.00 150 TYR A N 1
ATOM 1223 C CA . TYR A 1 150 ? -2.212 2.417 -4.123 1.00 95.00 150 TYR A CA 1
ATOM 1224 C C . TYR A 1 150 ? -1.281 3.221 -5.040 1.00 95.00 150 TYR A C 1
ATOM 1226 O O . TYR A 1 150 ? -1.100 2.854 -6.201 1.00 95.00 150 TYR A O 1
ATOM 1234 N N . TYR A 1 151 ? -0.620 4.259 -4.519 1.00 96.19 151 TYR A N 1
ATOM 1235 C CA . TYR A 1 151 ? 0.338 5.041 -5.308 1.00 96.19 151 TYR A CA 1
ATOM 1236 C C . TYR A 1 151 ? 1.543 4.207 -5.768 1.00 96.19 151 TYR A C 1
ATOM 1238 O O . TYR A 1 151 ? 1.954 4.315 -6.924 1.00 96.19 151 TYR A O 1
ATOM 1246 N N . ALA A 1 152 ? 2.067 3.320 -4.917 1.00 96.75 152 ALA A N 1
ATOM 1247 C CA . ALA A 1 152 ? 3.153 2.411 -5.287 1.00 96.75 152 ALA A CA 1
ATOM 1248 C C . ALA A 1 152 ? 2.760 1.474 -6.447 1.00 96.75 152 ALA A C 1
ATOM 1250 O O . ALA A 1 152 ? 3.560 1.248 -7.359 1.00 96.75 152 ALA A O 1
ATOM 1251 N N . ILE A 1 153 ? 1.519 0.973 -6.457 1.00 96.94 153 ILE A N 1
ATOM 1252 C CA . ILE A 1 153 ? 0.971 0.171 -7.562 1.00 96.94 153 ILE A CA 1
ATOM 1253 C C . ILE A 1 153 ? 0.893 1.003 -8.842 1.00 96.94 153 ILE A C 1
ATOM 1255 O O . ILE A 1 153 ? 1.361 0.542 -9.881 1.00 96.94 153 ILE A O 1
ATOM 1259 N N . VAL A 1 154 ? 0.355 2.226 -8.781 1.00 98.00 154 VAL A N 1
ATOM 1260 C CA . VAL A 1 154 ? 0.262 3.112 -9.957 1.00 98.00 154 VAL A CA 1
ATOM 1261 C C . VAL A 1 154 ? 1.645 3.353 -10.564 1.00 98.00 154 VAL A C 1
ATOM 1263 O O . VAL A 1 154 ? 1.826 3.169 -11.767 1.00 98.00 154 VAL A O 1
ATOM 1266 N N . PHE A 1 155 ? 2.647 3.679 -9.743 1.00 98.12 155 PHE A N 1
ATOM 1267 C CA . PHE A 1 155 ? 4.017 3.861 -10.227 1.00 98.12 155 PHE A CA 1
ATOM 1268 C C . PHE A 1 155 ? 4.620 2.575 -10.800 1.00 98.12 155 PHE A C 1
ATOM 1270 O O . PHE A 1 155 ? 5.311 2.632 -11.813 1.00 98.12 155 PHE A O 1
ATOM 1277 N N . THR A 1 156 ? 4.314 1.415 -10.217 1.00 97.94 156 THR A N 1
ATOM 1278 C CA . THR A 1 156 ? 4.766 0.111 -10.727 1.00 97.94 156 THR A CA 1
ATOM 1279 C C . THR A 1 156 ? 4.155 -0.196 -12.095 1.00 97.94 156 THR A C 1
ATOM 1281 O O . THR A 1 156 ? 4.859 -0.631 -13.004 1.00 97.94 156 THR A O 1
ATOM 1284 N N . VAL A 1 157 ? 2.860 0.078 -12.279 1.00 97.94 157 VAL A N 1
ATOM 1285 C CA . VAL A 1 157 ? 2.183 -0.071 -13.574 1.00 97.94 157 VAL A CA 1
ATOM 1286 C C . VAL A 1 157 ? 2.803 0.869 -14.611 1.00 97.94 157 VAL A C 1
ATOM 1288 O O . VAL A 1 157 ? 3.136 0.420 -15.707 1.00 97.94 157 VAL A O 1
ATOM 1291 N N . CYS A 1 158 ? 3.045 2.138 -14.266 1.00 97.69 158 CYS A N 1
ATOM 1292 C CA . CYS A 1 158 ? 3.743 3.083 -15.146 1.00 97.69 158 CYS A CA 1
ATOM 1293 C C . CYS A 1 158 ? 5.159 2.605 -15.503 1.00 97.69 158 CYS A C 1
ATOM 1295 O O . CYS A 1 158 ? 5.556 2.680 -16.670 1.00 97.69 158 CYS A O 1
ATOM 1297 N N . ALA A 1 159 ? 5.904 2.072 -14.529 1.00 97.12 159 ALA A N 1
ATOM 1298 C CA . ALA A 1 159 ? 7.229 1.512 -14.755 1.00 97.12 159 ALA A CA 1
ATOM 1299 C C . ALA A 1 159 ? 7.166 0.370 -15.775 1.00 97.12 159 ALA A C 1
ATOM 1301 O O . ALA A 1 159 ? 7.878 0.427 -16.768 1.00 97.12 159 ALA A O 1
ATOM 1302 N N . ILE A 1 160 ? 6.273 -0.608 -15.599 1.00 96.31 160 ILE A N 1
ATOM 1303 C CA . ILE A 1 160 ? 6.150 -1.773 -16.494 1.00 96.31 160 ILE A CA 1
ATOM 1304 C C . ILE A 1 160 ? 5.648 -1.383 -17.893 1.00 96.31 160 ILE A C 1
ATOM 1306 O O . ILE A 1 160 ? 6.138 -1.914 -18.890 1.00 96.31 160 ILE A O 1
ATOM 1310 N N . LEU A 1 161 ? 4.703 -0.445 -18.002 1.00 96.25 161 LEU A N 1
ATOM 1311 C CA . LEU A 1 161 ? 4.162 -0.017 -19.298 1.00 96.25 161 LEU A CA 1
ATOM 1312 C C . LEU A 1 161 ? 5.202 0.701 -20.166 1.00 96.25 161 LEU A C 1
ATOM 1314 O O . LEU A 1 161 ? 5.184 0.569 -21.389 1.00 96.25 161 LEU A O 1
ATOM 1318 N N . THR A 1 162 ? 6.124 1.432 -19.544 1.00 94.12 162 THR A N 1
ATOM 1319 C CA . THR A 1 162 ? 7.147 2.228 -20.232 1.00 94.12 162 THR A CA 1
ATOM 1320 C C . THR A 1 162 ? 8.000 1.401 -21.221 1.00 94.12 162 THR A C 1
ATOM 1322 O O . THR A 1 162 ? 7.985 1.717 -22.415 1.00 94.12 162 THR A O 1
ATOM 1325 N N . PRO A 1 163 ? 8.707 0.325 -20.815 1.00 90.75 163 PRO A N 1
ATOM 1326 C CA . PRO A 1 163 ? 9.494 -0.497 -21.732 1.00 90.75 163 PRO A CA 1
ATOM 1327 C C . PRO A 1 163 ? 8.625 -1.310 -22.699 1.00 90.75 163 PRO A C 1
ATOM 1329 O O . PRO A 1 163 ? 9.071 -1.575 -23.811 1.00 90.75 163 PRO A O 1
ATOM 1332 N N . VAL A 1 164 ? 7.387 -1.669 -22.333 1.00 91.62 164 VAL A N 1
ATOM 1333 C CA . VAL A 1 164 ? 6.459 -2.372 -23.240 1.00 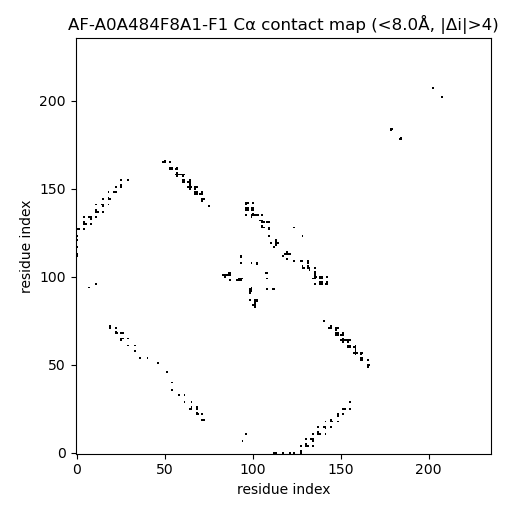91.62 164 VAL A CA 1
ATOM 1334 C C . VAL A 1 164 ? 6.102 -1.485 -24.432 1.00 91.62 164 VAL A C 1
ATOM 1336 O O . VAL A 1 164 ? 6.229 -1.908 -25.581 1.00 91.62 164 VAL A O 1
ATOM 1339 N N . ILE A 1 165 ? 5.723 -0.231 -24.176 1.00 92.75 165 ILE A N 1
ATOM 1340 C CA . ILE A 1 165 ? 5.413 0.744 -25.229 1.00 92.75 165 ILE A CA 1
ATOM 1341 C C . ILE A 1 165 ? 6.663 1.038 -26.068 1.00 92.75 165 ILE A C 1
ATOM 1343 O O . ILE A 1 165 ? 6.586 1.047 -27.297 1.00 92.75 165 ILE A O 1
ATOM 1347 N N . GLY A 1 166 ? 7.821 1.220 -25.424 1.00 89.44 166 GLY A N 1
ATOM 1348 C CA . GLY A 1 166 ? 9.087 1.434 -26.125 1.00 89.44 166 GLY A CA 1
ATOM 1349 C C . GLY A 1 166 ? 9.484 0.264 -27.027 1.00 89.44 166 GLY A C 1
ATOM 1350 O O . GLY A 1 166 ? 9.873 0.473 -28.177 1.00 89.44 166 GLY A O 1
ATOM 1351 N N . GLY A 1 167 ? 9.320 -0.970 -26.547 1.00 86.69 167 GLY A N 1
ATOM 1352 C CA . GLY A 1 167 ? 9.561 -2.187 -27.320 1.00 86.69 167 GLY A CA 1
ATOM 1353 C C . GLY A 1 167 ? 8.632 -2.300 -28.528 1.00 86.69 167 GLY A C 1
ATOM 1354 O O . GLY A 1 167 ? 9.104 -2.514 -29.645 1.00 86.69 167 GLY A O 1
ATOM 1355 N N . LEU A 1 168 ? 7.328 -2.071 -28.339 1.00 90.56 168 LEU A N 1
ATOM 1356 C CA . LEU A 1 168 ? 6.357 -2.0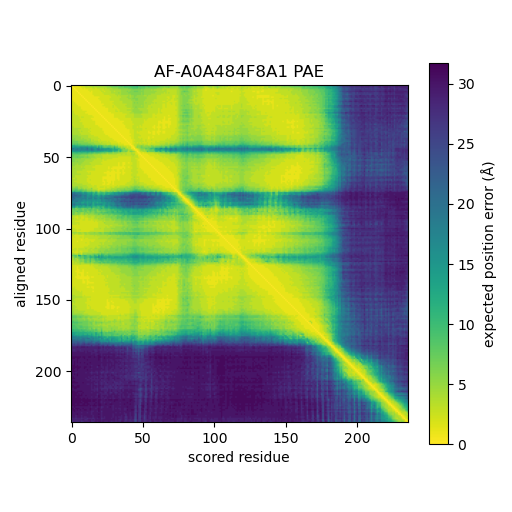58 -29.438 1.00 90.56 168 LEU A CA 1
ATOM 1357 C C . LEU A 1 168 ? 6.705 -0.993 -30.483 1.00 90.56 168 LEU A C 1
ATOM 1359 O O . LEU A 1 168 ? 6.739 -1.294 -31.675 1.00 90.56 168 LEU A O 1
ATOM 1363 N N . TYR A 1 169 ? 7.032 0.227 -30.057 1.00 90.38 169 TYR A N 1
ATOM 1364 C CA . TYR A 1 169 ? 7.440 1.303 -30.963 1.00 90.38 169 TYR A CA 1
ATOM 1365 C C . TYR A 1 169 ? 8.676 0.929 -31.801 1.00 90.38 169 TYR A C 1
ATOM 1367 O O . TYR A 1 169 ? 8.720 1.180 -33.010 1.00 90.38 169 TYR A O 1
ATOM 1375 N N . LEU A 1 170 ? 9.674 0.285 -31.191 1.00 87.56 170 LEU A N 1
ATOM 1376 C CA . LEU A 1 170 ? 10.864 -0.194 -31.902 1.00 87.56 170 LEU A CA 1
ATOM 1377 C C . LEU A 1 170 ? 10.536 -1.302 -32.913 1.00 87.56 170 LEU A C 1
ATOM 1379 O O . LEU A 1 170 ? 11.069 -1.292 -34.023 1.00 87.56 170 LEU A O 1
ATOM 1383 N N . LEU A 1 171 ? 9.627 -2.219 -32.577 1.00 88.19 171 LEU A N 1
ATOM 1384 C CA . LEU A 1 171 ? 9.160 -3.251 -33.507 1.00 88.19 171 LEU A CA 1
ATOM 1385 C C . LEU A 1 171 ? 8.398 -2.646 -34.694 1.00 88.19 171 LEU A C 1
ATOM 1387 O O . LEU A 1 171 ? 8.690 -2.984 -35.842 1.00 88.19 171 LEU A O 1
ATOM 1391 N N . PHE A 1 172 ? 7.480 -1.710 -34.437 1.00 89.38 172 PHE A N 1
ATOM 1392 C CA . PHE A 1 172 ? 6.716 -1.022 -35.483 1.00 89.38 172 PHE A CA 1
ATOM 1393 C C . PHE A 1 172 ? 7.610 -0.186 -36.403 1.00 89.38 172 PHE A C 1
ATOM 1395 O O . PHE A 1 172 ? 7.489 -0.271 -37.626 1.00 89.38 172 PHE A O 1
ATOM 1402 N N . SER A 1 173 ? 8.536 0.593 -35.837 1.00 86.50 173 SER A N 1
ATOM 1403 C CA . SER A 1 173 ? 9.474 1.399 -36.629 1.00 86.50 173 SER A CA 1
ATOM 1404 C C . SER A 1 173 ? 10.401 0.527 -37.479 1.00 86.50 173 SER A C 1
ATOM 1406 O O . SER A 1 173 ? 10.626 0.841 -38.648 1.00 86.50 173 SER A O 1
ATOM 1408 N N . ARG A 1 174 ? 10.868 -0.614 -36.952 1.00 84.88 174 ARG A N 1
ATOM 1409 C CA . ARG A 1 174 ? 11.648 -1.590 -37.726 1.00 84.88 174 ARG A CA 1
ATOM 1410 C C . ARG A 1 174 ? 10.829 -2.228 -38.851 1.00 84.88 174 ARG A C 1
ATOM 1412 O O . ARG A 1 174 ? 11.342 -2.340 -39.962 1.00 84.88 174 ARG A O 1
ATOM 1419 N N . TYR A 1 175 ? 9.580 -2.613 -38.585 1.00 86.50 175 TYR A N 1
ATOM 1420 C CA . TYR A 1 175 ? 8.677 -3.194 -39.585 1.00 86.50 175 TYR A CA 1
ATOM 1421 C C . TYR A 1 175 ? 8.420 -2.227 -40.751 1.00 86.50 175 TYR A C 1
ATOM 1423 O O . TYR A 1 175 ? 8.588 -2.597 -41.914 1.00 86.50 175 TYR A O 1
ATOM 1431 N N . PHE A 1 176 ? 8.094 -0.966 -40.449 1.00 80.62 176 PHE A N 1
ATOM 1432 C CA . PHE A 1 176 ? 7.829 0.045 -41.474 1.00 80.62 176 PHE A CA 1
ATOM 1433 C C . PHE A 1 176 ? 9.085 0.386 -42.291 1.00 80.62 176 PHE A C 1
ATOM 1435 O O . PHE A 1 176 ? 9.021 0.481 -43.515 1.00 80.62 176 PHE A O 1
ATOM 1442 N N . TYR A 1 177 ? 10.246 0.502 -41.636 1.00 76.81 177 TYR A N 1
ATOM 1443 C CA . TYR A 1 177 ? 11.509 0.802 -42.319 1.00 76.81 177 TYR A CA 1
ATOM 1444 C C . TYR A 1 177 ? 11.987 -0.347 -43.225 1.00 76.81 177 TYR A C 1
ATOM 1446 O O . TYR A 1 177 ? 12.574 -0.104 -44.279 1.00 76.81 177 TYR A O 1
ATOM 1454 N N . TRP A 1 178 ? 11.727 -1.603 -42.846 1.00 67.38 178 TRP A N 1
ATOM 1455 C CA . TRP A 1 178 ? 12.007 -2.762 -43.700 1.00 67.38 178 TRP A CA 1
ATOM 1456 C C . TRP A 1 178 ? 11.074 -2.812 -44.922 1.00 67.38 178 TRP A C 1
ATOM 1458 O O . TRP A 1 178 ? 11.544 -3.021 -46.039 1.00 67.38 178 TRP A O 1
ATOM 1468 N N . SER A 1 179 ? 9.784 -2.506 -44.741 1.00 70.81 179 SER A N 1
ATOM 1469 C CA . SER A 1 179 ? 8.805 -2.469 -45.838 1.00 70.81 179 SER A CA 1
ATOM 1470 C C . SER A 1 179 ? 9.128 -1.437 -46.933 1.00 70.81 179 SER A C 1
ATOM 1472 O O . SER A 1 179 ? 8.715 -1.630 -48.079 1.00 70.81 179 SER A O 1
ATOM 1474 N N . ASP A 1 180 ? 9.833 -0.350 -46.606 1.00 60.50 180 ASP A N 1
ATOM 1475 C CA . ASP A 1 180 ? 10.238 0.680 -47.575 1.00 60.50 180 ASP A CA 1
ATOM 1476 C C . ASP A 1 180 ? 11.462 0.241 -48.407 1.00 60.50 180 ASP A C 1
ATOM 1478 O O . ASP A 1 180 ? 11.535 0.494 -49.612 1.00 60.50 180 ASP A O 1
ATOM 1482 N N . LYS A 1 181 ? 12.396 -0.513 -47.802 1.00 59.41 181 LYS A N 1
ATOM 1483 C CA . LYS A 1 181 ? 13.594 -1.030 -48.492 1.00 59.41 181 LYS A CA 1
ATOM 1484 C C . LYS A 1 181 ? 13.301 -2.132 -49.508 1.00 59.41 181 LYS A C 1
ATOM 1486 O O . LYS A 1 181 ? 14.013 -2.226 -50.504 1.00 59.41 181 LYS A O 1
ATOM 1491 N N . ASP A 1 182 ? 12.238 -2.903 -49.309 1.00 59.25 182 ASP A N 1
ATOM 1492 C CA . ASP A 1 182 ? 11.816 -3.957 -50.240 1.00 59.25 182 ASP A CA 1
ATOM 1493 C C . ASP A 1 182 ? 11.136 -3.418 -51.518 1.00 59.25 182 ASP A C 1
ATOM 1495 O O . ASP A 1 182 ? 10.644 -4.193 -52.339 1.00 59.25 182 ASP A O 1
ATOM 1499 N N . GLY A 1 183 ? 11.064 -2.093 -51.716 1.00 51.81 183 GLY A N 1
ATOM 1500 C CA . GLY A 1 183 ? 10.565 -1.478 -52.954 1.00 51.81 183 GLY A CA 1
ATOM 1501 C C . GLY A 1 183 ? 9.079 -1.733 -53.253 1.00 51.81 183 GLY A C 1
ATOM 1502 O O . GLY A 1 183 ? 8.579 -1.325 -54.304 1.00 51.81 183 GLY A O 1
ATOM 1503 N N . ARG A 1 184 ? 8.350 -2.381 -52.334 1.00 53.69 184 ARG A N 1
ATOM 1504 C CA . ARG A 1 184 ? 6.925 -2.726 -52.474 1.00 53.69 184 ARG A CA 1
ATOM 1505 C C . ARG A 1 184 ? 5.970 -1.701 -51.865 1.00 53.69 184 ARG A C 1
ATOM 1507 O O . ARG A 1 184 ? 4.765 -1.824 -52.056 1.00 53.69 184 ARG A O 1
ATOM 1514 N N . ALA A 1 185 ? 6.475 -0.635 -51.248 1.00 49.78 185 ALA A N 1
ATOM 1515 C CA . ALA A 1 185 ? 5.667 0.503 -50.816 1.00 49.78 185 ALA A CA 1
ATOM 1516 C C . ALA A 1 185 ? 5.687 1.658 -51.839 1.00 49.78 185 ALA A C 1
ATOM 1518 O O . ALA A 1 185 ? 5.872 2.822 -51.493 1.00 49.78 185 ALA A O 1
ATOM 1519 N N . LYS A 1 186 ? 5.398 1.379 -53.121 1.00 42.84 186 LYS A N 1
ATOM 1520 C CA . LYS A 1 186 ? 4.840 2.415 -54.014 1.00 42.84 186 LYS A CA 1
ATOM 1521 C C . LYS A 1 186 ? 3.387 2.682 -53.610 1.00 42.84 186 LYS A C 1
ATOM 1523 O O . LYS A 1 186 ? 2.462 2.423 -54.378 1.00 42.84 186 LYS A O 1
ATOM 1528 N N . ILE A 1 187 ? 3.162 3.246 -52.425 1.00 51.28 187 ILE A N 1
ATOM 1529 C CA . ILE A 1 187 ? 1.892 3.923 -52.170 1.00 51.28 187 ILE A CA 1
ATOM 1530 C C . ILE A 1 187 ? 1.961 5.225 -52.967 1.00 51.28 187 ILE A C 1
ATOM 1532 O O . ILE A 1 187 ? 2.542 6.225 -52.544 1.00 51.28 187 ILE A O 1
ATOM 1536 N N . LYS A 1 188 ? 1.393 5.188 -54.177 1.00 43.97 188 LYS A N 1
ATOM 1537 C CA . LYS A 1 188 ? 0.981 6.370 -54.937 1.00 43.97 188 LYS A CA 1
ATOM 1538 C C . LYS A 1 188 ? 0.006 7.169 -54.061 1.00 43.97 188 LYS A C 1
ATOM 1540 O O . LYS A 1 188 ? -1.205 7.073 -54.224 1.00 43.97 188 LYS A O 1
ATOM 1545 N N . PHE A 1 189 ? 0.510 7.998 -53.151 1.00 44.62 189 PHE A N 1
ATOM 1546 C CA . PHE A 1 189 ? -0.284 9.101 -52.627 1.00 44.62 189 PHE A CA 1
ATOM 1547 C C . PHE A 1 189 ? -0.401 10.132 -53.749 1.00 44.62 189 PHE A C 1
ATOM 1549 O O . PHE A 1 189 ? 0.483 10.962 -53.979 1.00 44.62 189 PHE A O 1
ATOM 1556 N N . GLY A 1 190 ? -1.504 10.042 -54.490 1.00 44.38 190 GLY A N 1
ATOM 1557 C CA . GLY A 1 190 ? -1.941 10.995 -55.508 1.00 44.38 190 GLY A CA 1
ATOM 1558 C C . GLY A 1 190 ? -2.312 12.366 -54.931 1.00 44.38 190 GLY A C 1
ATOM 1559 O O . GLY A 1 190 ? -3.367 12.894 -55.248 1.00 44.38 190 GLY A O 1
ATOM 1560 N N . ARG A 1 191 ? -1.456 12.962 -54.091 1.00 43.50 191 ARG A N 1
ATOM 1561 C CA . ARG A 1 191 ? -1.625 14.315 -53.524 1.00 43.50 191 ARG A CA 1
ATOM 1562 C C . ARG A 1 191 ? -0.520 15.298 -53.919 1.00 43.50 191 ARG A C 1
ATOM 1564 O O . ARG A 1 191 ? -0.430 16.380 -53.357 1.00 43.50 191 ARG A O 1
ATOM 1571 N N . ARG A 1 192 ? 0.305 14.992 -54.930 1.00 44.31 192 ARG A N 1
ATOM 1572 C CA . ARG A 1 192 ? 1.303 15.960 -55.441 1.00 44.31 192 ARG A CA 1
ATOM 1573 C C . ARG A 1 192 ? 0.733 17.057 -56.354 1.00 44.31 192 ARG A C 1
ATOM 1575 O O . ARG A 1 192 ? 1.480 17.971 -56.689 1.00 44.31 192 ARG A O 1
ATOM 1582 N N . LYS A 1 193 ? -0.546 16.999 -56.753 1.00 43.47 193 LYS A N 1
ATOM 1583 C CA . LYS A 1 193 ? -1.167 18.075 -57.553 1.00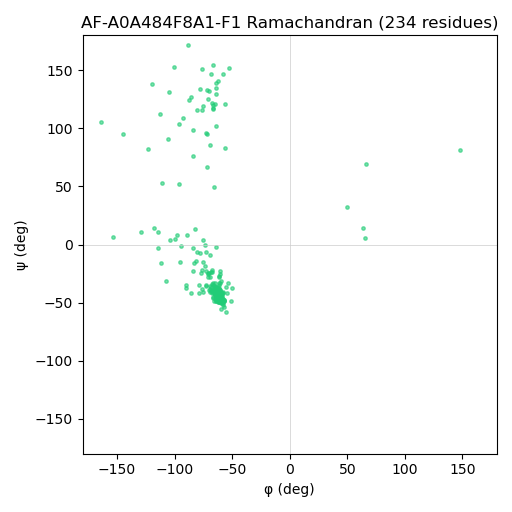 43.47 193 LYS A CA 1
ATOM 1584 C C . LYS A 1 193 ? -1.831 19.173 -56.713 1.00 43.47 193 LYS A C 1
ATOM 1586 O O . LYS A 1 193 ? -1.654 20.330 -57.058 1.00 43.47 193 LYS A O 1
ATOM 1591 N N . VAL A 1 194 ? -2.476 18.846 -55.590 1.00 47.09 194 VAL A N 1
ATOM 1592 C CA . VAL A 1 194 ? -3.217 19.842 -54.783 1.00 47.09 194 VAL A CA 1
ATOM 1593 C C . VAL A 1 194 ? -2.274 20.827 -54.074 1.00 47.09 194 VAL A C 1
ATOM 1595 O O . VAL A 1 194 ? -2.479 22.033 -54.122 1.00 47.09 194 VAL A O 1
ATOM 1598 N N . VAL A 1 195 ? -1.138 20.347 -53.560 1.00 46.59 195 VAL A N 1
ATOM 1599 C CA . VAL A 1 195 ? -0.176 21.193 -52.826 1.00 46.59 195 VAL A CA 1
ATOM 1600 C C . VAL A 1 195 ? 0.526 22.223 -53.730 1.00 46.59 195 VAL A C 1
ATOM 1602 O O . VAL A 1 195 ? 0.983 23.258 -53.257 1.00 46.59 195 VAL A O 1
ATOM 1605 N N . LYS A 1 196 ? 0.614 21.992 -55.050 1.00 46.03 196 LYS A N 1
ATOM 1606 C CA . LYS A 1 196 ? 1.232 22.973 -55.962 1.00 46.03 196 LYS A CA 1
ATOM 1607 C C . LYS A 1 196 ? 0.323 24.163 -56.275 1.00 46.03 196 LYS A C 1
ATOM 1609 O O . LYS A 1 196 ? 0.859 25.218 -56.615 1.00 46.03 196 LYS A O 1
ATOM 1614 N N . GLU A 1 197 ? -0.996 24.011 -56.157 1.00 51.22 197 GLU A N 1
ATOM 1615 C CA . GLU A 1 197 ? -1.934 25.124 -56.342 1.00 51.22 197 GLU A CA 1
ATOM 1616 C C . GLU A 1 197 ? -2.118 25.924 -55.048 1.00 51.22 197 GLU A C 1
ATOM 1618 O O . GLU A 1 197 ? -1.963 27.143 -55.091 1.00 51.22 197 GLU A O 1
ATOM 1623 N N . GLU A 1 198 ? -2.226 25.268 -53.886 1.00 50.19 198 GLU A N 1
ATOM 1624 C CA . GLU A 1 198 ? -2.278 25.964 -52.583 1.00 50.19 198 GLU A CA 1
ATOM 1625 C C . GLU A 1 198 ? -0.996 26.769 -52.287 1.00 50.19 198 GLU A C 1
ATOM 1627 O O . GLU A 1 198 ? -1.053 27.890 -51.785 1.00 50.19 198 GLU A O 1
ATOM 1632 N N . ILE A 1 199 ? 0.189 26.275 -52.677 1.00 53.16 199 ILE A N 1
ATOM 1633 C CA . ILE A 1 199 ? 1.449 27.036 -52.530 1.00 53.16 199 ILE A CA 1
ATOM 1634 C C . ILE A 1 199 ? 1.515 28.238 -53.496 1.00 53.16 199 ILE A C 1
ATOM 1636 O O . ILE A 1 199 ? 2.220 29.218 -53.234 1.00 53.16 199 ILE A O 1
ATOM 1640 N N . LYS A 1 200 ? 0.796 28.204 -54.627 1.00 52.97 200 LYS A N 1
ATOM 1641 C CA . LYS A 1 200 ? 0.680 29.368 -55.523 1.00 52.97 200 LYS A CA 1
ATOM 1642 C C . LYS A 1 200 ? -0.216 30.448 -54.916 1.00 52.97 200 LYS A C 1
ATOM 1644 O O . LYS A 1 200 ? 0.100 31.623 -55.077 1.00 52.97 200 LYS A O 1
ATOM 1649 N N . GLU A 1 201 ? -1.254 30.047 -54.193 1.00 53.84 201 GLU A N 1
ATOM 1650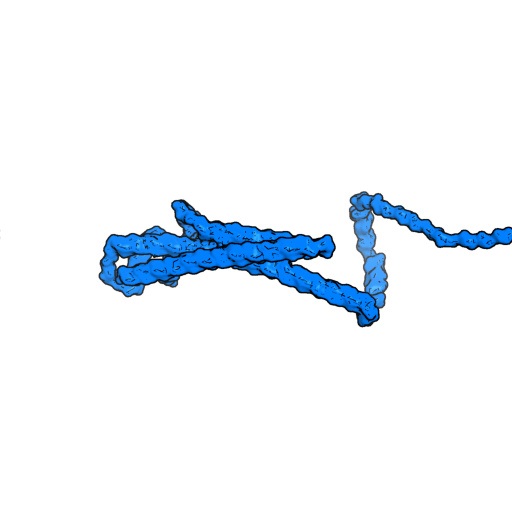 C CA . GLU A 1 201 ? -2.213 30.947 -53.551 1.00 53.84 201 GLU A CA 1
ATOM 1651 C C . GLU A 1 201 ? -1.628 31.617 -52.294 1.00 53.84 201 GLU A C 1
ATOM 1653 O O . GLU A 1 201 ? -1.716 32.833 -52.140 1.00 53.84 201 GLU A O 1
ATOM 1658 N N . ILE A 1 202 ? -0.879 30.872 -51.471 1.00 55.72 202 ILE A N 1
ATOM 1659 C CA . ILE A 1 202 ? -0.196 31.417 -50.280 1.00 55.72 202 ILE A CA 1
ATOM 1660 C C . ILE A 1 202 ? 0.895 32.435 -50.662 1.00 55.72 202 ILE A C 1
ATOM 1662 O O . ILE A 1 202 ? 1.061 33.454 -49.989 1.00 55.72 202 ILE A O 1
ATOM 1666 N N . ARG A 1 203 ? 1.607 32.206 -51.774 1.00 49.97 203 ARG A N 1
ATOM 1667 C CA . ARG A 1 203 ? 2.662 33.105 -52.278 1.00 49.97 203 ARG A CA 1
ATOM 1668 C C . ARG A 1 203 ? 2.136 34.454 -52.782 1.00 49.97 203 ARG A C 1
ATOM 1670 O O . ARG A 1 203 ? 2.896 35.415 -52.779 1.00 49.97 203 ARG A O 1
ATOM 1677 N N . ASN A 1 204 ? 0.867 34.527 -53.179 1.00 57.38 204 ASN A N 1
ATOM 1678 C CA . ASN A 1 204 ? 0.229 35.763 -53.641 1.00 57.38 204 ASN A CA 1
ATOM 1679 C C . ASN A 1 204 ? -0.627 36.435 -52.553 1.00 57.38 204 ASN A C 1
ATOM 1681 O O . ASN A 1 204 ? -1.295 37.429 -52.830 1.00 57.38 204 ASN A O 1
ATOM 1685 N N . SER A 1 205 ? -0.621 35.909 -51.322 1.00 57.84 205 SER A N 1
ATOM 1686 C CA . SER A 1 205 ? -1.352 36.510 -50.207 1.00 57.84 205 SER A CA 1
ATOM 1687 C C . SER A 1 205 ? -0.626 37.755 -49.655 1.00 57.84 205 SER A C 1
ATOM 1689 O O . SER A 1 205 ? 0.608 37.804 -49.675 1.00 57.84 205 SER A O 1
ATOM 1691 N N . PRO A 1 206 ? -1.346 38.746 -49.091 1.00 50.59 206 PRO A N 1
ATOM 1692 C CA . PRO A 1 206 ? -0.760 39.987 -48.559 1.00 50.59 206 PRO A CA 1
ATOM 1693 C C . PRO A 1 206 ? 0.179 39.794 -47.352 1.00 50.59 206 PRO A C 1
ATOM 1695 O O . PRO A 1 206 ? 0.746 40.758 -46.848 1.00 50.59 206 PRO A O 1
ATOM 1698 N N . PHE A 1 207 ? 0.341 38.560 -46.865 1.00 54.88 207 PHE A N 1
ATOM 1699 C CA . PHE A 1 207 ? 1.053 38.225 -45.630 1.00 54.88 207 PHE A CA 1
ATOM 1700 C C . PHE A 1 207 ? 2.511 37.773 -45.840 1.00 54.88 207 PHE A C 1
ATOM 1702 O O . PHE A 1 207 ? 3.176 37.373 -44.884 1.00 54.88 207 PHE A O 1
ATOM 1709 N N . HIS A 1 208 ? 3.056 37.870 -47.060 1.00 51.19 208 HIS A N 1
ATOM 1710 C CA . HIS A 1 208 ? 4.434 37.446 -47.360 1.00 51.19 208 HIS A CA 1
ATOM 1711 C C . HIS A 1 208 ? 5.526 38.339 -46.710 1.00 51.19 208 HIS A C 1
ATOM 1713 O O . HIS A 1 208 ? 6.702 37.976 -46.712 1.00 51.19 208 HIS A O 1
ATOM 1719 N N . ASP A 1 209 ? 5.183 39.481 -46.103 1.00 52.28 209 ASP A N 1
ATOM 1720 C CA . ASP A 1 209 ? 6.179 40.405 -45.521 1.00 52.28 209 ASP A CA 1
ATOM 1721 C C . ASP A 1 209 ? 6.543 40.114 -44.047 1.00 52.28 209 ASP A C 1
ATOM 1723 O O . ASP A 1 209 ? 7.297 40.856 -43.419 1.00 52.28 209 ASP A O 1
ATOM 1727 N N . PHE A 1 210 ? 6.076 38.995 -43.478 1.00 49.03 210 PHE A N 1
ATOM 1728 C CA . PHE A 1 210 ? 6.436 38.593 -42.108 1.00 49.03 210 PHE A CA 1
ATOM 1729 C C . PHE A 1 210 ? 7.878 38.063 -41.970 1.00 49.03 210 PHE A C 1
ATOM 1731 O O . PHE A 1 210 ? 8.433 38.058 -40.870 1.00 49.03 210 PHE A O 1
ATOM 1738 N N . SER A 1 211 ? 8.537 37.659 -43.066 1.00 48.47 211 SER A N 1
ATOM 1739 C CA . SER A 1 211 ? 9.906 37.118 -43.007 1.00 48.47 211 SER A CA 1
ATOM 1740 C C . SER A 1 211 ? 10.985 38.185 -42.787 1.00 48.47 211 SER A C 1
ATOM 1742 O O . SER A 1 211 ? 12.110 37.837 -42.426 1.00 48.47 211 SER A O 1
ATOM 1744 N N . LYS A 1 212 ? 10.679 39.478 -42.975 1.00 53.72 212 LYS A N 1
ATOM 1745 C CA . LYS A 1 212 ? 11.634 40.571 -42.715 1.00 53.72 212 LYS A CA 1
ATOM 1746 C C . LYS A 1 212 ? 11.876 40.821 -41.226 1.00 53.72 212 LYS A C 1
ATOM 1748 O O . LYS A 1 212 ? 12.937 41.323 -40.872 1.00 53.72 212 LYS A O 1
ATOM 1753 N N . TYR A 1 213 ? 10.943 40.430 -40.359 1.00 56.59 213 TYR A N 1
ATOM 1754 C CA . TYR A 1 213 ? 11.008 40.745 -38.929 1.00 56.59 213 TYR A CA 1
ATOM 1755 C C . TYR A 1 213 ? 11.639 39.642 -38.064 1.00 56.59 213 TYR A C 1
ATOM 1757 O O . TYR A 1 213 ? 12.037 39.919 -36.938 1.00 56.59 213 TYR A O 1
ATOM 1765 N N . PHE A 1 214 ? 11.790 38.412 -38.573 1.00 51.22 214 PHE A N 1
ATOM 1766 C CA . PHE A 1 214 ? 12.198 37.254 -37.754 1.00 51.22 214 PHE A CA 1
ATOM 1767 C C . PHE A 1 214 ? 13.567 36.636 -38.089 1.00 51.22 214 PHE A C 1
ATOM 1769 O O . PHE A 1 214 ? 14.008 35.717 -37.401 1.00 51.22 214 PHE A O 1
ATOM 1776 N N . LEU A 1 215 ? 14.266 37.122 -39.120 1.00 51.56 215 LEU A N 1
ATOM 1777 C CA . LEU A 1 215 ? 15.492 36.490 -39.634 1.00 51.56 215 LEU A CA 1
ATOM 1778 C C . LEU A 1 215 ? 16.870 37.117 -39.290 1.00 51.56 215 LEU A C 1
ATOM 1780 O O . LEU A 1 215 ? 17.860 36.552 -39.761 1.00 51.56 215 LEU A O 1
ATOM 1784 N N . PRO A 1 216 ? 17.046 38.181 -38.473 1.00 48.47 216 PRO A N 1
ATOM 1785 C CA . PRO A 1 216 ? 18.396 38.688 -38.198 1.00 48.47 216 PRO A CA 1
ATOM 1786 C C . PRO A 1 216 ? 19.190 37.901 -37.133 1.00 48.47 216 PRO A C 1
ATOM 1788 O O . PRO A 1 216 ? 20.375 38.174 -36.957 1.00 48.47 216 PRO A O 1
ATOM 1791 N N . HIS A 1 217 ? 18.602 36.913 -36.443 1.00 52.22 217 HIS A N 1
ATOM 1792 C CA . HIS A 1 217 ? 19.245 36.263 -35.282 1.00 52.22 217 HIS A CA 1
ATOM 1793 C C . HIS A 1 217 ? 19.615 34.782 -35.447 1.00 52.22 217 HIS A C 1
ATOM 1795 O O . HIS A 1 217 ? 20.010 34.141 -34.474 1.00 52.22 217 HIS A O 1
ATOM 1801 N N . LEU A 1 218 ? 19.556 34.222 -36.659 1.00 46.72 218 LEU A N 1
ATOM 1802 C CA . LEU A 1 218 ? 20.031 32.854 -36.880 1.00 46.72 218 LEU A CA 1
ATOM 1803 C C . LEU A 1 218 ? 21.538 32.828 -37.209 1.00 46.72 218 LEU A C 1
ATOM 1805 O O . LEU A 1 218 ? 21.973 33.477 -38.165 1.00 46.72 218 LEU A O 1
ATOM 1809 N N . PRO A 1 219 ? 22.358 32.071 -36.453 1.00 45.88 219 PRO A N 1
ATOM 1810 C CA . PRO A 1 219 ? 23.794 31.987 -36.684 1.00 45.88 219 PRO A CA 1
ATOM 1811 C C . PRO A 1 219 ? 24.092 31.285 -38.016 1.00 45.88 219 PRO A C 1
ATOM 1813 O O . PRO A 1 219 ? 23.734 30.126 -38.230 1.00 45.88 219 PRO A O 1
ATOM 1816 N N . LYS A 1 220 ? 24.796 31.985 -38.913 1.00 56.62 220 LYS A N 1
ATOM 1817 C CA . LYS A 1 220 ? 25.272 31.458 -40.201 1.00 56.62 220 LYS A CA 1
ATOM 1818 C C . LYS A 1 220 ? 26.376 30.417 -39.980 1.00 56.62 220 LYS A C 1
ATOM 1820 O O . LYS A 1 220 ? 27.561 30.738 -40.032 1.00 56.62 220 LYS A O 1
ATOM 1825 N N . LYS A 1 221 ? 26.008 29.156 -39.747 1.00 46.28 221 LYS A N 1
ATOM 1826 C CA . LYS A 1 221 ? 26.953 28.028 -39.753 1.00 46.28 221 LYS A CA 1
ATOM 1827 C C . LYS A 1 221 ? 27.013 27.367 -41.135 1.00 46.28 221 LYS A C 1
ATOM 1829 O O . LYS A 1 221 ? 26.097 26.666 -41.539 1.00 46.28 221 LYS A O 1
ATOM 1834 N N . GLY A 1 222 ? 28.145 27.577 -41.812 1.00 50.03 222 GLY A N 1
ATOM 1835 C CA . GLY A 1 222 ? 28.848 26.554 -42.596 1.00 50.03 222 GLY A CA 1
ATOM 1836 C C . GLY A 1 222 ? 28.170 25.997 -43.849 1.00 50.03 222 GLY A C 1
ATOM 1837 O O . GLY A 1 222 ? 27.880 24.806 -43.903 1.00 50.03 222 GLY A O 1
ATOM 1838 N N . VAL A 1 223 ? 28.038 26.802 -44.905 1.00 45.06 223 VAL A N 1
ATOM 1839 C CA . VAL A 1 223 ? 27.815 26.268 -46.260 1.00 45.06 223 VAL A CA 1
ATOM 1840 C C . VAL A 1 223 ? 29.174 25.897 -46.863 1.00 45.06 223 VAL A C 1
ATOM 1842 O O . VAL A 1 223 ? 29.899 26.760 -47.360 1.00 45.06 223 VAL A O 1
ATOM 1845 N N . ARG A 1 224 ? 29.543 24.610 -46.808 1.00 43.22 224 ARG A N 1
ATOM 1846 C CA . ARG A 1 224 ? 30.631 24.063 -47.637 1.00 43.22 224 ARG A CA 1
ATOM 1847 C C . ARG A 1 224 ? 30.191 24.122 -49.101 1.00 43.22 224 ARG A C 1
ATOM 1849 O O . ARG A 1 224 ? 29.214 23.480 -49.475 1.00 43.22 224 ARG A O 1
ATOM 1856 N N . LYS A 1 225 ? 30.912 24.888 -49.923 1.00 47.75 225 LYS A N 1
ATOM 1857 C CA . LYS A 1 225 ? 30.773 24.857 -51.383 1.00 47.75 225 LYS A CA 1
ATOM 1858 C C . LYS A 1 225 ? 31.256 23.496 -51.886 1.00 47.75 225 LYS A C 1
ATOM 1860 O O . LYS A 1 225 ? 32.423 23.161 -51.716 1.00 47.75 225 LYS A O 1
ATOM 1865 N N . ILE A 1 226 ? 30.356 22.724 -52.485 1.00 46.16 226 ILE A N 1
ATOM 1866 C CA . ILE A 1 226 ? 30.705 21.543 -53.274 1.00 46.16 226 ILE A CA 1
ATOM 1867 C C . ILE A 1 226 ? 31.117 22.061 -54.652 1.00 46.16 226 ILE A C 1
ATOM 1869 O O . ILE A 1 226 ? 30.326 22.708 -55.338 1.00 46.16 226 ILE A O 1
ATOM 1873 N N . GLN A 1 227 ? 32.379 21.846 -55.009 1.00 52.00 227 GLN A N 1
ATOM 1874 C CA . GLN A 1 227 ? 32.947 22.217 -56.299 1.00 52.00 227 GLN A CA 1
ATOM 1875 C C . GLN A 1 227 ? 32.663 21.082 -57.295 1.00 52.00 227 GLN A C 1
ATOM 1877 O O . GLN A 1 227 ? 32.951 19.931 -56.968 1.00 52.00 227 GLN A O 1
ATOM 1882 N N . PRO A 1 228 ? 32.063 21.349 -58.468 1.00 46.16 228 PRO A N 1
ATOM 1883 C CA . PRO A 1 228 ? 31.785 20.296 -59.433 1.00 46.16 228 PRO A CA 1
ATOM 1884 C C . PRO A 1 228 ? 33.073 19.890 -60.161 1.00 46.16 228 PRO A C 1
ATOM 1886 O O . PRO A 1 228 ? 33.670 20.684 -60.889 1.00 46.16 228 PRO A O 1
ATOM 1889 N N . GLU A 1 229 ? 33.488 18.641 -59.955 1.00 45.44 229 GLU A N 1
ATOM 1890 C CA . GLU A 1 229 ? 34.436 17.939 -60.817 1.00 45.44 229 GLU A CA 1
ATOM 1891 C C . GLU A 1 229 ? 33.828 17.755 -62.209 1.00 45.44 229 GLU A C 1
ATOM 1893 O O . GLU A 1 229 ? 32.726 17.225 -62.353 1.00 45.44 229 GLU A O 1
ATOM 1898 N N . GLY A 1 230 ? 34.577 18.134 -63.244 1.00 47.09 230 GLY A N 1
ATOM 1899 C CA . GLY A 1 230 ? 34.318 17.628 -64.586 1.00 47.09 230 GLY A CA 1
ATOM 1900 C C . GLY A 1 230 ? 34.643 18.598 -65.706 1.00 47.09 230 GLY A C 1
ATOM 1901 O O . GLY A 1 230 ? 33.729 19.160 -66.291 1.00 47.09 230 GLY A O 1
ATOM 1902 N N . GLN A 1 231 ? 35.920 18.695 -66.086 1.00 42.56 231 GLN A N 1
ATOM 1903 C CA . GLN A 1 231 ? 36.304 18.857 -67.494 1.00 42.56 231 GLN A CA 1
ATOM 1904 C C . GLN A 1 231 ? 37.614 18.105 -67.762 1.00 42.56 231 GLN A C 1
ATOM 1906 O O . GLN A 1 231 ? 38.709 18.622 -67.565 1.00 42.56 231 GLN A O 1
ATOM 1911 N N . LYS A 1 232 ? 37.481 16.862 -68.243 1.00 53.03 232 LYS A N 1
ATOM 1912 C CA . LYS A 1 232 ? 38.516 16.197 -69.039 1.00 53.03 232 LYS A CA 1
ATOM 1913 C C . LYS A 1 232 ? 38.634 16.953 -70.365 1.00 53.03 232 LYS A C 1
ATOM 1915 O O . LYS A 1 232 ? 37.660 17.014 -71.113 1.00 53.03 232 LYS A O 1
ATOM 1920 N N . LYS A 1 233 ? 39.813 17.493 -70.670 1.00 52.44 233 LYS A N 1
ATOM 1921 C CA . LYS A 1 233 ? 40.203 17.866 -72.034 1.00 52.44 233 LYS A CA 1
ATOM 1922 C C . LYS A 1 233 ? 41.336 16.948 -72.479 1.00 52.44 233 LYS A C 1
ATOM 1924 O O . LYS A 1 233 ? 42.434 17.023 -71.946 1.00 52.44 233 LYS A O 1
ATOM 1929 N N . ASN A 1 234 ? 41.017 16.099 -73.452 1.00 54.00 234 ASN A N 1
ATOM 1930 C CA . ASN A 1 234 ? 41.974 15.509 -74.380 1.00 54.00 234 ASN A CA 1
ATOM 1931 C C . ASN A 1 234 ? 42.610 16.618 -75.226 1.00 54.00 234 ASN A C 1
ATOM 1933 O O . ASN A 1 234 ? 41.879 17.504 -75.675 1.00 54.00 234 ASN A O 1
ATOM 1937 N N . LYS A 1 235 ? 43.919 16.512 -75.453 1.00 51.97 235 LYS A N 1
ATOM 1938 C CA . LYS A 1 235 ? 44.714 16.900 -76.637 1.00 51.97 235 LYS A CA 1
ATOM 1939 C C . LYS A 1 235 ? 46.047 16.156 -76.449 1.00 51.97 235 LYS A C 1
ATOM 1941 O O . LYS A 1 235 ? 46.615 16.260 -75.365 1.00 51.97 235 LYS A O 1
ATOM 1946 N N . GLU A 1 236 ? 46.287 15.092 -77.214 1.00 59.78 236 GLU A N 1
ATOM 1947 C CA . GLU A 1 236 ? 47.048 15.114 -78.486 1.00 59.78 236 GLU A CA 1
ATOM 1948 C C . GLU A 1 236 ? 48.413 15.784 -78.338 1.00 59.78 236 GLU A C 1
ATOM 1950 O O . GLU A 1 236 ? 48.440 17.015 -78.113 1.00 59.78 236 GLU A O 1
#

pLDDT: mean 80.87, std 19.22, range [42.56, 98.19]

Nearest PDB structures (foldseek):
  5hu6-assembly1_D  TM=2.653E-01  e=1.223E+00  Trypanosoma brucei brucei
  3zx6-assembly1_B  TM=2.398E-01  e=1.943E+00  Archaeoglobus fulgidus DSM 4304
  4x0j-assembly1_A  TM=1.708E-01  e=1.665E+00  Trypanosoma brucei brucei
  7uw5-assembly1_A  TM=3.499E-01  e=9.581E+00  Escherichia coli K-12

Sequence (236 aa):
MRDFLYQTYNMILERLRYAEAKNTIILTLLGVLIIGAFRIYDETPARPLIATIYFWCFLFFSVLAIVTALTSFMPNIKLQYLYKTKDPLPSDSLIYYEHVAKFDEAKQYVAAINNVYYNSEAVPGNLDYDLAAQIILNSRSVYRKSVLSYYAIVFTVCAILTPVIGGLYLLFSRYFYWSDKDGRAKIKFGRRKVVKEEIKEIRNSPFHDFSKYFLPHLPKKGVRKIQPEGQKKNKE

Foldseek 3Di:
DVVVLVVLLVVLVVLLVVLLVLLVVLLVVLVVVLVVLVVVVVVDPDDDPLLVVLSVQLVVLSVVLNVLSVVLPDDCPDCLVVPQQDAADLPQDLRQLSNLLNDPALVVSVVSCCVPPVVVPDDDDPVSRVSSVSSNVSSVSSVSSVVSSVSSVVSSVSSVVSNVVSVVVVVVVVVVVVCVVVVPPPPPPVPPPVVVVVVVVVVPDPPPPPVVPPPPPDDDDDDDDDDDDDDDDDDD

InterPro domains:
  IPR043760 Pycsar effector protein domain [PF18967] (5-169)

Radius of gyration: 34.14 Å; Cα contacts (8 Å, |Δi|>4): 171; chains: 1; bounding box: 77×51×109 Å

Mean predicted aligned error: 13.75 Å

Secondary structure (DSSP, 8-state):
-HHHHHHHHHHHHHHHHHHHHHHHHHHHHHHHHHHHHHHHHHT-SS--HHHHHHHHHHHHHHHHHHHHHHHHHS--SSGGGTT-PPPPPTTS-SSSHHHHTT---HHHHHHHHHHHHHTT-----HHHHHHHHHHHHHHHHHHHHHHHHHHHHHHHHHHHHHHHHHHHHHHHHHHHHHHHHTT--------TTHHHHHHHHHHTSTTGGGHHHH-TTS-----PPPP---------

Organism: NCBI:txid91560